Protein AF-A0A7R8XG34-F1 (afdb_monomer)

pLDDT: mean 75.45, std 19.53, range [24.7, 98.06]

Organism: NCBI:txid69355

Secondary structure (DSSP, 8-state):
-HHHHHHHHHHHHHTTTS---------TTTSS-GGGTTTTHHHHHHHHHHHHHTTGGGG--EEEEESSS------------------S------------SHHHHHSHHHHHHTT--EEEEE--HHHHHH-HHHHHHHHHGGGS---HHHHHHHHHHHHT---TT----TTSSS--TTSPPPTT--TTTTT--TTT-----EEE-TTTTT-HHHHHHHHHHHHHHHHHHIIIIITTTBPPPEEEEEEEEEEE---HHHHTEEEE-SSSS--EEE-SSS----SEEEEEEEEEEETTTEEEEEEEEEETTTTEEE--TTSEEE-S--GGGGGGGTTT-GGGTTT--BS--

Mean predicted aligned error: 16.46 Å

Structure (mmCIF, N/CA/C/O backbone):
data_AF-A0A7R8XG34-F1
#
_entry.id   AF-A0A7R8XG34-F1
#
loop_
_atom_site.group_PDB
_atom_site.id
_atom_site.type_symbol
_atom_site.label_atom_id
_atom_site.label_alt_id
_atom_site.label_comp_id
_atom_site.label_asym_id
_atom_site.label_entity_id
_atom_site.label_seq_id
_atom_site.pdbx_PDB_ins_code
_atom_site.Cartn_x
_atom_site.Cartn_y
_atom_site.Cartn_z
_atom_site.occupancy
_atom_site.B_iso_or_equiv
_atom_site.auth_seq_id
_atom_site.auth_comp_id
_atom_site.auth_asym_id
_atom_site.auth_atom_id
_atom_site.pdbx_PDB_model_num
ATOM 1 N N . MET A 1 1 ? -3.910 -22.404 15.873 1.00 69.25 1 MET A N 1
ATOM 2 C CA . MET A 1 1 ? -5.081 -21.548 16.145 1.00 69.25 1 MET A CA 1
ATOM 3 C C . MET A 1 1 ? -5.984 -22.096 17.253 1.00 69.25 1 MET A C 1
ATOM 5 O O . MET A 1 1 ? -6.130 -21.416 18.260 1.00 69.25 1 MET A O 1
ATOM 9 N N . LYS A 1 2 ? -6.482 -23.338 17.149 1.00 81.12 2 LYS A N 1
ATOM 10 C CA . LYS A 1 2 ? -7.468 -23.938 18.080 1.00 81.12 2 LYS A CA 1
ATOM 11 C C . LYS A 1 2 ? -7.189 -23.798 19.583 1.00 81.12 2 LYS A C 1
ATOM 13 O O . LYS A 1 2 ? -8.115 -23.577 20.351 1.00 81.12 2 LYS A O 1
ATOM 18 N N . VAL A 1 3 ? -5.931 -23.899 20.022 1.00 85.50 3 VAL A N 1
ATOM 19 C CA . VAL A 1 3 ? -5.577 -23.753 21.452 1.00 85.50 3 VAL A CA 1
ATOM 20 C C . VAL A 1 3 ? -5.843 -22.334 21.959 1.00 85.50 3 VAL A C 1
ATOM 22 O O . VAL A 1 3 ? -6.418 -22.164 23.030 1.00 85.50 3 VAL A O 1
ATOM 25 N N . VAL A 1 4 ? -5.459 -21.315 21.184 1.00 84.56 4 VAL A N 1
ATOM 26 C CA . VAL A 1 4 ? -5.685 -19.918 21.574 1.00 84.56 4 VAL A CA 1
ATOM 27 C C . VAL A 1 4 ? -7.173 -19.602 21.537 1.00 84.56 4 VAL A C 1
ATOM 29 O O . VAL A 1 4 ? -7.683 -19.017 22.483 1.00 84.56 4 VAL A O 1
ATOM 32 N N . GLU A 1 5 ? -7.889 -20.057 20.508 1.00 86.75 5 GLU A N 1
ATOM 33 C CA . GLU A 1 5 ? -9.348 -19.912 20.452 1.00 86.75 5 GLU A CA 1
ATOM 34 C C . GLU A 1 5 ? -10.021 -20.563 21.656 1.00 86.75 5 GLU A C 1
ATOM 36 O O . GLU A 1 5 ? -10.894 -19.954 22.262 1.00 86.75 5 GLU A O 1
ATOM 41 N N . GLN A 1 6 ? -9.591 -21.761 22.060 1.00 90.94 6 GLN A N 1
ATOM 42 C CA . GLN A 1 6 ? -10.143 -22.421 23.239 1.00 90.94 6 GLN A CA 1
ATOM 43 C C . GLN A 1 6 ? -9.872 -21.630 24.524 1.00 90.94 6 GLN A C 1
ATOM 45 O O . GLN A 1 6 ? -10.746 -21.546 25.384 1.00 90.94 6 GLN A O 1
ATOM 50 N N . TYR A 1 7 ? -8.692 -21.018 24.651 1.00 91.12 7 TYR A N 1
ATOM 51 C CA . TYR A 1 7 ? -8.389 -20.143 25.781 1.00 91.12 7 TYR A CA 1
ATOM 52 C C . TYR A 1 7 ? -9.310 -18.918 25.805 1.00 91.12 7 TYR A C 1
ATOM 54 O O . TYR A 1 7 ? -9.864 -18.585 26.851 1.00 91.12 7 TYR A O 1
ATOM 62 N N . VAL A 1 8 ? -9.537 -18.292 24.645 1.00 90.94 8 VAL A N 1
ATOM 63 C CA . VAL A 1 8 ? -10.476 -17.169 24.512 1.00 90.94 8 VAL A CA 1
ATOM 64 C C . VAL A 1 8 ? -11.897 -17.593 24.868 1.00 90.94 8 VAL A C 1
ATOM 66 O O . VAL A 1 8 ? -12.553 -16.897 25.639 1.00 90.94 8 VAL A O 1
ATOM 69 N N . LYS A 1 9 ? -12.356 -18.746 24.366 1.00 93.38 9 LYS A N 1
ATOM 70 C CA . LYS A 1 9 ? -13.678 -19.301 24.689 1.00 93.38 9 LYS A CA 1
ATOM 71 C C . LYS A 1 9 ? -13.851 -19.458 26.197 1.00 93.38 9 LYS A C 1
ATOM 73 O O . LYS A 1 9 ? -14.762 -18.875 26.774 1.00 93.38 9 LYS A O 1
ATOM 78 N N . ASN A 1 10 ? -12.907 -20.146 26.841 1.00 94.00 10 ASN A N 1
ATOM 79 C CA . ASN A 1 10 ? -12.930 -20.367 28.284 1.00 94.00 10 ASN A CA 1
ATOM 80 C C . ASN A 1 10 ? -12.913 -19.043 29.065 1.00 94.00 10 ASN A C 1
ATOM 82 O O . ASN A 1 10 ? -13.670 -18.883 30.017 1.00 94.00 10 ASN A O 1
ATOM 86 N N . PHE A 1 11 ? -12.079 -18.080 28.662 1.00 92.81 11 PHE A N 1
ATOM 87 C CA . PHE A 1 11 ? -12.008 -16.772 29.313 1.00 92.81 11 PHE A CA 1
ATOM 88 C C . PHE A 1 11 ? -13.342 -16.014 29.224 1.00 92.81 11 PHE A C 1
ATOM 90 O O . PHE A 1 11 ? -13.831 -15.495 30.228 1.00 92.81 11 PHE A O 1
ATOM 97 N N . LEU A 1 12 ? -13.963 -15.976 28.043 1.00 91.31 12 LEU A N 1
ATOM 98 C CA . LEU A 1 12 ? -15.246 -15.299 27.844 1.00 91.31 12 LEU A CA 1
ATOM 99 C C . LEU A 1 12 ? -16.391 -15.985 28.602 1.00 91.31 12 LEU A C 1
ATOM 101 O O . LEU A 1 12 ? -17.234 -15.293 29.177 1.00 91.31 12 LEU A O 1
ATOM 105 N N . ASP A 1 13 ? -16.391 -17.318 28.655 1.00 92.75 13 ASP A N 1
ATOM 106 C CA . ASP A 1 13 ? -17.410 -18.107 29.352 1.00 92.75 13 ASP A CA 1
ATOM 107 C C . ASP A 1 13 ? -17.296 -18.018 30.881 1.00 92.75 13 ASP A C 1
ATOM 109 O O . ASP A 1 13 ? -18.316 -17.994 31.568 1.00 92.75 13 ASP A O 1
ATOM 113 N N . VAL A 1 14 ? -16.080 -17.930 31.430 1.00 93.88 14 VAL A N 1
ATOM 114 C CA . VAL A 1 14 ? -15.864 -17.796 32.881 1.00 93.88 14 VAL A CA 1
ATOM 115 C C . VAL A 1 14 ? -16.223 -16.392 33.366 1.00 93.88 14 VAL A C 1
ATOM 117 O O . VAL A 1 14 ? -16.893 -16.236 34.385 1.00 93.88 14 VAL A O 1
ATOM 120 N N . TYR A 1 15 ? -15.814 -15.356 32.633 1.00 89.88 15 TYR A N 1
ATOM 121 C CA . TYR A 1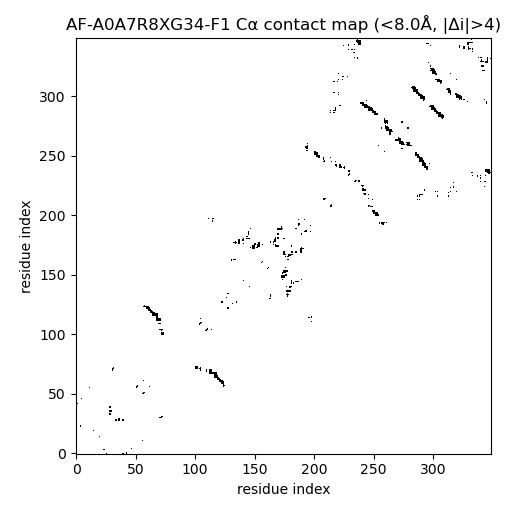 15 ? -15.930 -13.968 33.087 1.00 89.88 15 TYR A CA 1
ATOM 122 C C . TYR A 1 15 ? -17.128 -13.227 32.490 1.00 89.88 15 TYR A C 1
ATOM 124 O O . TYR A 1 15 ? -17.026 -12.032 32.240 1.00 89.88 15 TYR A O 1
ATOM 132 N N . GLN A 1 16 ? -18.273 -13.870 32.246 1.00 85.94 16 GLN A N 1
ATOM 133 C CA . GLN A 1 16 ? -19.389 -13.274 31.484 1.00 85.94 16 GLN A CA 1
ATOM 134 C C . GLN A 1 16 ? -19.837 -11.883 31.964 1.00 85.94 16 GLN A C 1
ATOM 136 O O . GLN A 1 16 ? -20.125 -11.017 31.138 1.00 85.94 16 GLN A O 1
ATOM 141 N N . ARG A 1 17 ? -19.867 -11.651 33.282 1.00 86.62 17 ARG A N 1
ATOM 142 C CA . ARG A 1 17 ? -20.436 -10.437 33.896 1.00 86.62 17 ARG A CA 1
ATOM 143 C C . ARG A 1 17 ? -19.417 -9.354 34.241 1.00 86.62 17 ARG A C 1
ATOM 145 O O . ARG A 1 17 ? -19.821 -8.254 34.597 1.00 86.62 17 ARG A O 1
ATOM 152 N N . GLU A 1 18 ? -18.131 -9.648 34.098 1.00 88.25 18 GLU A N 1
ATOM 153 C CA . GLU A 1 18 ? -17.071 -8.696 34.419 1.00 88.25 18 GLU A CA 1
ATOM 154 C C . GLU A 1 18 ? -16.654 -7.890 33.178 1.00 88.25 18 GLU A C 1
ATOM 156 O O . GLU A 1 18 ? -16.558 -8.459 32.073 1.00 88.25 18 GLU A O 1
ATOM 161 N N . PRO A 1 19 ? -16.374 -6.579 33.326 1.00 86.25 19 PRO A N 1
ATOM 162 C CA . PRO A 1 19 ? -15.659 -5.812 32.317 1.00 86.25 19 PRO A CA 1
ATOM 163 C C . PRO A 1 19 ? -14.298 -6.453 32.055 1.00 86.25 19 PRO A C 1
ATOM 165 O O . PRO A 1 19 ? -13.554 -6.775 32.980 1.00 86.25 19 PRO A O 1
ATOM 168 N N . LYS A 1 20 ? -13.971 -6.656 30.782 1.00 87.06 20 LYS A N 1
ATOM 169 C CA . LYS A 1 20 ? -12.766 -7.379 30.381 1.00 87.06 20 LYS A CA 1
ATOM 170 C C . LYS A 1 20 ? -12.182 -6.788 29.113 1.00 87.06 20 LYS A C 1
ATOM 172 O O . LYS A 1 20 ? -12.911 -6.386 28.211 1.00 87.06 20 LYS A O 1
ATOM 177 N N . PHE A 1 21 ? -10.857 -6.774 29.065 1.00 87.25 21 PHE A N 1
ATOM 178 C CA . PHE A 1 21 ? -10.076 -6.459 27.882 1.00 87.25 21 PHE A CA 1
ATOM 179 C C . PHE A 1 21 ? -9.294 -7.711 27.496 1.00 87.25 21 PHE A C 1
ATOM 181 O O . PHE A 1 21 ? -8.618 -8.305 28.335 1.00 87.25 21 PHE A O 1
ATOM 188 N N . LEU A 1 22 ? -9.415 -8.122 26.238 1.00 87.75 22 LEU A N 1
ATOM 189 C CA . LEU A 1 22 ? -8.729 -9.285 25.699 1.00 87.75 22 LEU A CA 1
ATOM 190 C C . LEU A 1 22 ? -7.969 -8.862 24.445 1.00 87.75 22 LEU A C 1
ATOM 192 O O . LEU A 1 22 ? -8.550 -8.297 23.523 1.00 87.75 22 LEU A O 1
ATOM 196 N N . PHE A 1 23 ? -6.684 -9.194 24.411 1.00 87.00 23 PHE A N 1
ATOM 197 C CA . PHE A 1 23 ? -5.820 -9.002 23.258 1.00 87.00 23 PHE A CA 1
ATOM 198 C C . PHE A 1 23 ? -5.155 -10.333 22.918 1.00 87.00 23 PHE A C 1
ATOM 200 O O . PHE A 1 23 ? -4.488 -10.932 23.762 1.00 87.00 23 PHE A O 1
ATOM 207 N N . THR A 1 24 ? -5.339 -10.804 21.687 1.00 83.56 24 THR A N 1
ATOM 208 C CA . THR A 1 24 ? -4.700 -12.025 21.186 1.00 83.56 24 THR A CA 1
ATOM 209 C C . THR A 1 24 ? -4.002 -11.741 19.872 1.00 83.56 24 THR A C 1
ATOM 211 O O . THR A 1 24 ? -4.610 -11.172 18.969 1.00 83.56 24 THR A O 1
ATOM 214 N N . PHE A 1 25 ? -2.757 -12.189 19.749 1.00 80.00 25 PHE A N 1
ATOM 215 C CA . PHE A 1 25 ? -1.941 -12.003 18.555 1.00 80.00 25 PHE A CA 1
ATOM 216 C C . PHE A 1 25 ? -1.601 -13.361 17.931 1.00 80.00 25 PHE A C 1
ATOM 218 O O . PHE A 1 25 ? -1.156 -14.273 18.631 1.00 80.00 25 PHE A O 1
ATOM 225 N N . GLN A 1 26 ? -1.832 -13.515 16.625 1.00 73.44 26 GLN A N 1
ATOM 226 C CA . GLN A 1 26 ? -1.605 -14.760 15.880 1.00 73.44 26 GLN A CA 1
ATOM 227 C C . GLN A 1 26 ? -0.571 -14.537 14.773 1.00 73.44 26 GLN A C 1
ATOM 229 O O . GLN A 1 26 ? -0.930 -14.214 13.648 1.00 73.44 26 GLN A O 1
ATOM 234 N N . GLY A 1 27 ? 0.714 -14.740 15.077 1.00 65.56 27 GLY A N 1
ATOM 235 C CA . GLY A 1 27 ? 1.786 -14.614 14.077 1.00 65.56 27 GLY A CA 1
ATOM 236 C C . GLY A 1 27 ? 2.108 -15.913 13.325 1.00 65.56 27 GLY A C 1
ATOM 237 O O . GLY A 1 27 ? 2.445 -15.889 12.150 1.00 65.56 27 GLY A O 1
ATOM 238 N N . MET A 1 28 ? 1.962 -17.080 13.962 1.00 65.19 28 MET A N 1
ATOM 239 C CA . MET A 1 28 ? 2.561 -18.341 13.471 1.00 65.19 28 MET A CA 1
ATOM 240 C C . MET A 1 28 ? 2.053 -18.849 12.109 1.00 65.19 28 MET A C 1
ATOM 242 O O . MET A 1 28 ? 2.677 -19.723 11.512 1.00 65.19 28 MET A O 1
ATOM 246 N N . LEU A 1 29 ? 0.894 -18.381 11.646 1.00 64.31 29 LEU A N 1
ATOM 247 C CA . LEU A 1 29 ? 0.231 -18.903 10.445 1.00 64.31 29 LEU A CA 1
ATOM 248 C C . LEU A 1 29 ? 0.401 -18.001 9.220 1.00 64.31 29 LEU A C 1
ATOM 250 O O . LEU A 1 29 ? 0.225 -18.475 8.106 1.00 64.31 29 LEU A O 1
ATOM 254 N N . SER A 1 30 ? 0.744 -16.730 9.421 1.00 60.59 30 SER A N 1
ATOM 255 C CA . SER A 1 30 ? 0.877 -15.727 8.360 1.00 60.59 30 SER A CA 1
ATOM 256 C C . SER A 1 30 ? 2.284 -15.133 8.263 1.00 60.59 30 SER A C 1
ATOM 258 O O . SER A 1 30 ? 2.622 -14.589 7.215 1.00 60.59 30 SER A O 1
ATOM 260 N N . HIS A 1 31 ? 3.103 -15.248 9.316 1.00 59.78 31 HIS A N 1
ATOM 261 C CA . HIS A 1 31 ? 4.411 -14.593 9.398 1.00 59.78 31 HIS A CA 1
ATOM 262 C C . HIS A 1 31 ? 5.463 -15.219 8.462 1.00 59.78 31 HIS A C 1
ATOM 264 O O . HIS A 1 31 ? 6.232 -14.489 7.843 1.00 59.78 31 HIS A O 1
ATOM 270 N N . ASP A 1 32 ? 5.446 -16.549 8.282 1.00 53.44 32 ASP A N 1
ATOM 271 C CA . ASP A 1 32 ? 6.512 -17.268 7.555 1.00 53.44 32 ASP A CA 1
ATOM 272 C C . ASP A 1 32 ? 6.038 -18.005 6.286 1.00 53.44 32 ASP A C 1
ATOM 274 O O . ASP A 1 32 ? 6.856 -18.373 5.446 1.00 53.44 32 ASP A O 1
ATOM 278 N N . ASP A 1 33 ? 4.728 -18.223 6.101 1.00 52.19 33 ASP A N 1
ATOM 279 C CA . ASP A 1 33 ? 4.179 -18.987 4.965 1.00 52.19 33 ASP A CA 1
ATOM 280 C C . ASP A 1 33 ? 2.718 -18.610 4.668 1.00 52.19 33 ASP A C 1
ATOM 282 O O . ASP A 1 33 ? 1.794 -19.045 5.358 1.00 52.19 33 ASP A O 1
ATOM 286 N N . TYR A 1 34 ? 2.496 -17.834 3.602 1.00 58.25 34 TYR A N 1
ATOM 287 C CA . TYR A 1 34 ? 1.158 -17.399 3.179 1.00 58.25 34 TYR A CA 1
ATOM 288 C C . TYR A 1 34 ? 0.211 -18.569 2.855 1.00 58.25 34 TYR A C 1
ATOM 290 O O . TYR A 1 34 ? -0.999 -18.463 3.057 1.00 58.25 34 TYR A O 1
ATOM 298 N N . ASN A 1 35 ? 0.734 -19.720 2.414 1.00 55.88 35 ASN A N 1
ATOM 299 C CA . ASN A 1 35 ? -0.100 -20.866 2.032 1.00 55.88 35 ASN A CA 1
ATOM 300 C C . ASN A 1 35 ? -0.864 -21.464 3.222 1.00 55.88 35 ASN A C 1
ATOM 302 O O . ASN A 1 35 ? -1.826 -22.209 3.034 1.00 55.88 35 ASN A O 1
ATOM 306 N N . ARG A 1 36 ? -0.455 -21.136 4.454 1.00 59.94 36 ARG A N 1
ATOM 307 C CA . ARG A 1 36 ? -1.100 -21.614 5.680 1.00 59.94 36 ARG A CA 1
ATOM 308 C C . ARG A 1 36 ? -2.298 -20.770 6.093 1.00 59.94 36 ARG A C 1
ATOM 310 O O . ARG A 1 36 ? -3.097 -21.253 6.888 1.00 59.94 36 ARG A O 1
ATOM 317 N N . ILE A 1 37 ? -2.476 -19.572 5.533 1.00 65.56 37 ILE A N 1
ATOM 318 C CA . ILE A 1 37 ? -3.617 -18.700 5.852 1.00 65.56 37 ILE A CA 1
ATOM 319 C C . ILE A 1 37 ? -4.934 -19.362 5.421 1.00 65.56 37 ILE A C 1
ATOM 321 O O . ILE A 1 37 ? -5.886 -19.407 6.196 1.00 65.56 37 ILE A O 1
ATOM 325 N N . GLY A 1 38 ? -4.971 -19.982 4.236 1.00 64.88 38 GLY A N 1
ATOM 326 C CA . GLY A 1 38 ? -6.165 -20.687 3.751 1.00 64.88 38 GLY A CA 1
ATOM 327 C C . GLY A 1 38 ? -6.580 -21.887 4.614 1.00 64.88 38 GLY A C 1
ATOM 328 O O . GLY A 1 38 ? -7.758 -22.220 4.678 1.00 64.88 38 GLY A O 1
ATOM 329 N N . ALA A 1 39 ? -5.643 -22.512 5.337 1.00 72.81 39 ALA A N 1
ATOM 330 C CA . ALA A 1 39 ? -5.946 -23.631 6.237 1.00 72.81 39 ALA A CA 1
ATOM 331 C C . ALA A 1 39 ? -6.694 -23.199 7.513 1.00 72.81 39 ALA A C 1
ATOM 333 O O . ALA A 1 39 ? -7.198 -24.038 8.256 1.00 72.81 39 ALA A O 1
ATOM 334 N N . VAL A 1 40 ? -6.727 -21.896 7.780 1.00 74.50 40 VAL A N 1
ATOM 335 C CA . VAL A 1 40 ? -7.160 -21.291 9.042 1.00 74.50 40 VAL A CA 1
ATOM 336 C C . VAL A 1 40 ? -8.507 -20.590 8.872 1.00 74.50 40 VAL A C 1
ATOM 338 O O . VAL A 1 40 ? -9.251 -20.447 9.836 1.00 74.50 40 VAL A O 1
ATOM 341 N N . ASP A 1 41 ? -8.857 -20.228 7.640 1.00 77.06 41 ASP A N 1
ATOM 342 C CA . ASP A 1 41 ? -10.056 -19.463 7.298 1.00 77.06 41 ASP A CA 1
ATOM 343 C C . ASP A 1 41 ? -11.343 -20.084 7.871 1.00 77.06 41 ASP A C 1
ATOM 345 O O . ASP A 1 41 ? -12.106 -19.425 8.577 1.00 77.06 41 ASP A O 1
ATOM 349 N N . ASN A 1 42 ? -11.531 -21.395 7.682 1.00 80.44 42 ASN A N 1
ATOM 350 C CA . ASN A 1 42 ? -12.709 -22.096 8.197 1.00 80.44 42 ASN A CA 1
ATOM 351 C C . ASN A 1 42 ? -12.740 -22.172 9.733 1.00 80.44 42 ASN A C 1
ATOM 353 O O . ASN A 1 42 ? -13.801 -22.026 10.334 1.00 80.44 42 ASN A O 1
ATOM 357 N N . ASP A 1 43 ? -11.594 -22.400 10.380 1.00 82.75 43 ASP A N 1
ATOM 358 C CA . ASP A 1 43 ? -11.524 -22.436 11.845 1.00 82.75 43 ASP A CA 1
ATOM 359 C C . ASP A 1 43 ? -11.863 -21.044 12.429 1.00 82.75 43 ASP A C 1
ATOM 361 O O . ASP A 1 43 ? -12.643 -20.946 13.379 1.00 82.75 43 ASP A O 1
ATOM 365 N N . PHE A 1 44 ? -11.370 -19.965 11.805 1.00 83.25 44 PHE A N 1
ATOM 366 C CA . PHE A 1 44 ? -11.636 -18.591 12.239 1.00 83.25 44 PHE A CA 1
ATOM 367 C C . PHE A 1 44 ? -13.103 -18.203 12.017 1.00 83.25 44 PHE A C 1
ATOM 369 O O . PHE A 1 44 ? -13.729 -17.612 12.898 1.00 83.25 44 PHE A O 1
ATOM 376 N N . LEU A 1 45 ? -13.690 -18.602 10.883 1.00 84.50 45 LEU A N 1
ATOM 377 C CA . LEU A 1 45 ? -15.119 -18.443 10.615 1.00 84.50 45 LEU A CA 1
ATOM 378 C C . LEU A 1 45 ? -15.970 -19.110 11.704 1.00 84.50 45 LEU A C 1
ATOM 380 O O . LEU A 1 45 ? -16.872 -18.477 12.255 1.00 84.50 45 LEU A O 1
ATOM 384 N N . VAL A 1 46 ? -15.662 -20.363 12.049 1.00 88.62 46 VAL A N 1
ATOM 385 C CA . VAL A 1 46 ? -16.370 -21.106 13.103 1.00 88.62 46 VAL A CA 1
ATOM 386 C C . VAL A 1 46 ? -16.214 -20.424 14.466 1.00 88.62 46 VAL A C 1
ATOM 388 O O . VAL A 1 46 ? -17.158 -20.385 15.257 1.00 88.62 46 VAL A O 1
ATOM 391 N N . PHE A 1 47 ? -15.046 -19.853 14.762 1.00 87.12 47 PHE A N 1
ATOM 392 C CA . PHE A 1 47 ? -14.835 -19.080 15.984 1.00 87.12 47 PHE A CA 1
ATOM 393 C C . PHE A 1 47 ? -15.697 -17.806 16.033 1.00 87.12 47 PHE A C 1
ATOM 395 O O . PHE A 1 47 ? -16.335 -17.541 17.056 1.00 87.12 47 PHE A O 1
ATOM 402 N N . LEU A 1 48 ? -15.779 -17.052 14.931 1.00 88.50 48 LEU A N 1
ATOM 403 C CA . LEU A 1 48 ? -16.630 -15.861 14.829 1.00 88.50 48 LEU A CA 1
ATOM 404 C C . LEU A 1 48 ? -18.125 -16.199 14.937 1.00 88.50 48 LEU A C 1
ATOM 406 O O . LEU A 1 48 ? -18.866 -15.475 15.604 1.00 88.50 48 LEU A O 1
ATOM 410 N N . GLN A 1 49 ? -18.559 -17.307 14.330 1.00 91.19 49 GLN A N 1
ATOM 411 C CA . GLN A 1 49 ? -19.924 -17.825 14.473 1.00 91.19 49 GLN A CA 1
ATOM 412 C C . GLN A 1 49 ? -20.231 -18.166 15.931 1.00 91.19 49 GLN A C 1
ATOM 414 O O . GLN A 1 49 ? -21.230 -17.703 16.470 1.00 91.19 49 GLN A O 1
ATOM 419 N N . TRP A 1 50 ? -19.330 -18.881 16.610 1.00 94.56 50 TRP A N 1
ATOM 420 C CA . TRP A 1 50 ? -19.502 -19.202 18.026 1.00 94.56 50 TRP A CA 1
ATOM 421 C C . TRP A 1 50 ? -19.638 -17.946 18.898 1.00 94.56 50 TRP A C 1
ATOM 423 O O . TRP A 1 50 ? -20.541 -17.893 19.726 1.00 94.56 50 TRP A O 1
ATOM 433 N N . LEU A 1 51 ? -18.794 -16.924 18.690 1.00 91.19 51 LEU A N 1
ATOM 434 C CA . LEU A 1 51 ? -18.879 -15.650 19.419 1.00 91.19 51 LEU A CA 1
ATOM 435 C C . LEU A 1 51 ? -20.250 -14.972 19.250 1.00 91.19 51 LEU A C 1
ATOM 437 O O . LEU A 1 51 ? -20.756 -14.336 20.180 1.00 91.19 51 LEU A O 1
ATOM 441 N N . ASN A 1 52 ? -20.823 -15.065 18.049 1.00 90.94 52 ASN A N 1
ATOM 442 C CA . ASN A 1 52 ? -22.139 -14.522 17.741 1.00 90.94 52 ASN A CA 1
ATOM 443 C C . ASN A 1 52 ? -23.255 -15.337 18.407 1.00 90.94 52 ASN A C 1
ATOM 445 O O . ASN A 1 52 ? -24.078 -14.774 19.128 1.00 90.94 52 ASN A O 1
ATOM 449 N N . ASP A 1 53 ? -23.255 -16.651 18.198 1.00 94.88 53 ASP A N 1
ATOM 450 C CA . ASP A 1 53 ? -24.341 -17.548 18.596 1.00 94.88 53 ASP A CA 1
ATOM 451 C C . ASP A 1 53 ? -24.416 -17.733 20.116 1.00 94.88 53 ASP A C 1
ATOM 453 O O . ASP A 1 53 ? -25.503 -17.876 20.674 1.00 94.88 53 ASP A O 1
ATOM 457 N N . SER A 1 54 ? -23.278 -17.657 20.813 1.00 93.38 54 SER A N 1
ATOM 458 C CA . SER A 1 54 ? -23.233 -17.659 22.279 1.00 93.38 54 SER A CA 1
ATOM 459 C C . SER A 1 54 ? -23.647 -16.320 22.905 1.00 93.38 54 SER A C 1
ATOM 461 O O . SER A 1 54 ? -23.764 -16.214 24.126 1.00 93.38 54 SER A O 1
ATOM 463 N N . GLY A 1 55 ? -23.849 -15.279 22.092 1.00 92.06 55 GLY A N 1
ATOM 464 C CA . GLY A 1 55 ? -24.220 -13.944 22.547 1.00 92.06 55 GLY A CA 1
ATOM 465 C C . GLY A 1 55 ? -23.064 -13.112 23.107 1.00 92.06 55 GLY A C 1
ATOM 466 O O . GLY A 1 55 ? -23.305 -11.983 23.541 1.00 92.06 55 GLY A O 1
ATOM 467 N N . HIS A 1 56 ? -21.813 -13.592 23.056 1.00 90.62 56 HIS A N 1
ATOM 468 C CA . HIS A 1 56 ? -20.639 -12.832 23.525 1.00 90.62 56 HIS A CA 1
ATOM 469 C C . HIS A 1 56 ? -20.473 -11.508 22.785 1.00 90.62 56 HIS A C 1
ATOM 471 O O . HIS A 1 56 ? -20.056 -10.506 23.368 1.00 90.62 56 HIS A O 1
ATOM 477 N N . LEU A 1 57 ? -20.857 -11.460 21.509 1.00 90.44 57 LEU A N 1
ATOM 478 C CA . LEU A 1 57 ? -20.816 -10.224 20.740 1.00 90.44 57 LEU A CA 1
ATOM 479 C C . LEU A 1 57 ? -21.899 -9.206 21.144 1.00 90.44 57 LEU A C 1
ATOM 481 O O . LEU A 1 57 ? -21.778 -8.033 20.799 1.00 90.44 57 LEU A O 1
ATOM 485 N N . ASN A 1 58 ? -22.940 -9.570 21.896 1.00 91.12 58 ASN A N 1
ATOM 486 C CA . ASN A 1 58 ? -24.033 -8.637 22.215 1.00 91.12 58 ASN A CA 1
ATOM 487 C C . ASN A 1 58 ? -23.579 -7.406 23.009 1.00 91.12 58 ASN A C 1
ATOM 489 O O . ASN A 1 58 ? -24.185 -6.349 22.865 1.00 91.12 58 ASN A O 1
ATOM 493 N N . ASN A 1 59 ? -22.492 -7.527 23.778 1.00 88.44 59 ASN A N 1
ATOM 494 C CA . ASN A 1 59 ? -21.906 -6.448 24.577 1.00 88.44 59 ASN A CA 1
ATOM 495 C C . A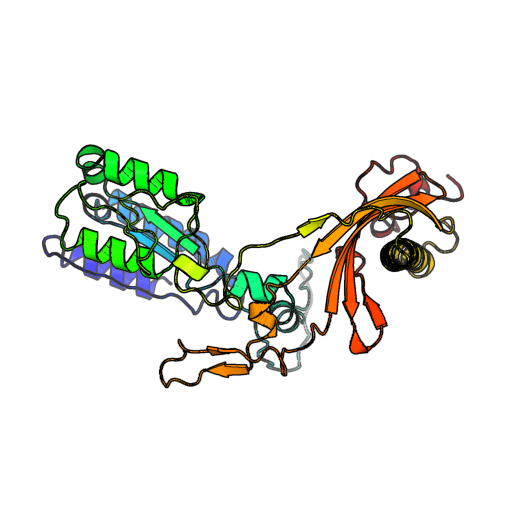SN A 1 59 ? -20.401 -6.256 24.328 1.00 88.44 59 ASN A C 1
ATOM 497 O O . ASN A 1 59 ? -19.713 -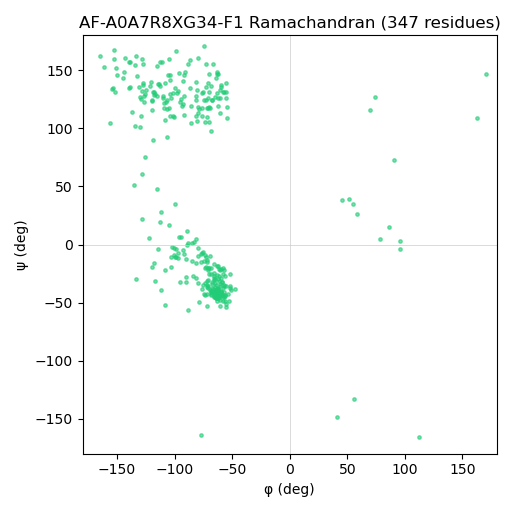5.681 25.166 1.00 88.44 59 ASN A O 1
ATOM 501 N N . THR A 1 60 ? -19.890 -6.714 23.183 1.00 89.81 60 THR A N 1
ATOM 502 C CA . THR A 1 60 ? -18.453 -6.668 22.878 1.00 89.81 60 THR A CA 1
ATOM 503 C C . THR A 1 60 ? -18.183 -5.819 21.641 1.00 89.81 60 THR A C 1
ATOM 505 O O . THR A 1 60 ? -18.811 -6.013 20.597 1.00 89.81 60 THR A O 1
ATOM 508 N N . LEU A 1 61 ? -17.219 -4.901 21.759 1.00 91.38 61 LEU A N 1
ATOM 509 C CA . LEU A 1 61 ? -16.512 -4.323 20.618 1.00 91.38 61 LEU A CA 1
ATOM 510 C C . LEU A 1 61 ? -15.421 -5.307 20.193 1.00 91.38 61 LEU A C 1
ATOM 512 O O . LEU A 1 61 ? -14.452 -5.509 20.923 1.00 91.38 61 LEU A O 1
ATOM 516 N N .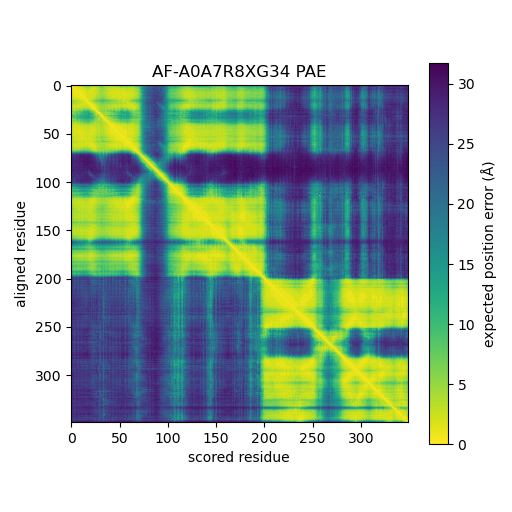 LEU A 1 62 ? -15.593 -5.928 19.030 1.00 92.06 62 LEU A N 1
ATOM 517 C CA . LEU A 1 62 ? -14.597 -6.817 18.441 1.00 92.06 62 LEU A CA 1
ATOM 518 C C . LEU A 1 62 ? -13.766 -6.046 17.413 1.00 92.06 62 LEU A C 1
ATOM 520 O O . LEU A 1 62 ? -14.327 -5.378 16.544 1.00 92.06 62 LEU A O 1
ATOM 524 N N . ILE A 1 63 ? -12.444 -6.186 17.499 1.00 89.94 63 ILE A N 1
ATOM 525 C CA . ILE A 1 63 ? -11.490 -5.660 16.523 1.00 89.94 63 ILE A CA 1
ATOM 526 C C . ILE A 1 63 ? -10.711 -6.840 15.950 1.00 89.94 63 ILE A C 1
ATOM 528 O O . ILE A 1 63 ? -10.103 -7.604 16.699 1.00 89.94 63 ILE A O 1
ATOM 532 N N . VAL A 1 64 ? -10.733 -6.982 14.628 1.00 89.00 64 VAL A N 1
ATOM 533 C CA . VAL A 1 64 ? -9.865 -7.903 13.887 1.00 89.00 64 VAL A CA 1
ATOM 534 C C . VAL A 1 64 ? -8.860 -7.049 13.138 1.00 89.00 64 VAL A C 1
ATOM 536 O O . VAL A 1 64 ? -9.257 -6.175 12.371 1.00 89.00 64 VAL A O 1
ATOM 539 N N . MET A 1 65 ? -7.571 -7.263 13.378 1.00 84.81 65 MET A N 1
ATOM 540 C CA . MET A 1 65 ? -6.536 -6.393 12.832 1.00 84.81 65 MET A CA 1
ATOM 541 C C . MET A 1 65 ? -5.273 -7.144 12.423 1.00 84.81 65 MET A C 1
ATOM 543 O O . MET A 1 65 ? -5.018 -8.250 12.898 1.00 84.81 65 MET A O 1
ATOM 547 N N . SER A 1 66 ? -4.492 -6.494 11.565 1.00 78.00 66 SER A N 1
ATOM 548 C CA . SER A 1 66 ? -3.125 -6.849 11.194 1.00 78.00 66 SER A CA 1
ATOM 549 C C . SER A 1 66 ? -2.237 -5.640 11.461 1.00 78.00 66 SER A C 1
ATOM 551 O O . SER A 1 66 ? -2.597 -4.523 11.090 1.00 78.00 66 SER A O 1
ATOM 553 N N . ASP A 1 67 ? -1.095 -5.847 12.106 1.00 68.50 67 ASP A N 1
ATOM 554 C CA . ASP A 1 67 ? -0.133 -4.798 12.469 1.00 68.50 67 ASP A CA 1
ATOM 555 C C . ASP A 1 67 ? 0.611 -4.221 11.256 1.00 68.50 67 ASP A C 1
ATOM 557 O O . ASP A 1 67 ? 1.080 -3.086 11.290 1.00 68.50 67 ASP A O 1
ATOM 561 N N . HIS A 1 68 ? 0.665 -4.984 10.170 1.00 70.12 68 HIS A N 1
ATOM 562 C CA . HIS A 1 68 ? 1.146 -4.577 8.857 1.00 70.12 68 HIS A CA 1
ATOM 563 C C . HIS A 1 68 ? 0.463 -5.414 7.763 1.00 70.12 68 HIS A C 1
ATOM 565 O O . HIS A 1 68 ? -0.164 -6.439 8.051 1.00 70.12 68 HIS A O 1
ATOM 571 N N . GLY A 1 69 ? 0.591 -5.018 6.498 1.00 63.28 69 GLY A N 1
ATOM 572 C CA . GLY A 1 69 ? 0.267 -5.869 5.351 1.00 63.28 69 GLY A CA 1
ATOM 573 C C . GLY A 1 69 ? 1.375 -6.897 5.112 1.00 63.28 69 GLY A C 1
ATOM 574 O O . GLY A 1 69 ? 2.175 -7.190 5.994 1.00 63.28 69 GLY A O 1
ATOM 575 N N . HIS A 1 70 ? 1.434 -7.537 3.951 1.00 59.59 70 HIS A N 1
ATOM 576 C CA . HIS A 1 70 ? 2.292 -8.716 3.802 1.00 59.59 70 HIS A CA 1
ATOM 577 C C . HIS A 1 70 ? 3.802 -8.418 3.950 1.00 59.59 70 HIS A C 1
ATOM 579 O O . HIS A 1 70 ? 4.367 -7.594 3.235 1.00 59.59 70 HIS A O 1
ATOM 585 N N . ARG A 1 71 ? 4.468 -9.169 4.837 1.00 50.06 71 ARG A N 1
ATOM 586 C CA . ARG A 1 71 ? 5.918 -9.175 5.065 1.00 50.06 71 ARG A CA 1
ATOM 587 C C . ARG A 1 71 ? 6.455 -10.584 4.785 1.00 50.06 71 ARG A C 1
ATOM 589 O O . ARG A 1 71 ? 6.186 -11.472 5.578 1.00 50.06 71 ARG A O 1
ATOM 596 N N . GLN A 1 72 ? 7.311 -10.814 3.782 1.00 48.53 72 GLN A N 1
ATOM 597 C CA . GLN A 1 72 ? 8.185 -12.010 3.801 1.00 48.53 72 GLN A CA 1
ATOM 598 C C . GLN A 1 72 ? 9.673 -11.729 3.547 1.00 48.53 72 GLN A C 1
ATOM 600 O O . GLN A 1 72 ? 10.032 -11.125 2.544 1.00 48.53 72 GLN A O 1
ATOM 605 N N . ASP A 1 73 ? 10.497 -12.194 4.491 1.00 32.25 73 ASP A N 1
ATOM 606 C CA . ASP A 1 73 ? 11.951 -12.359 4.421 1.00 32.25 73 ASP A CA 1
ATOM 607 C C . ASP A 1 73 ? 12.231 -13.864 4.286 1.00 32.25 73 ASP A C 1
ATOM 609 O O . ASP A 1 73 ? 11.505 -14.697 4.827 1.00 32.25 73 ASP A O 1
ATOM 613 N N . LEU A 1 74 ? 13.279 -14.221 3.546 1.00 28.02 74 LEU A N 1
ATOM 614 C CA . LEU A 1 74 ? 13.745 -15.595 3.352 1.00 28.02 74 LEU A CA 1
ATOM 615 C C . LEU A 1 74 ? 14.307 -16.173 4.667 1.00 28.02 74 LEU A C 1
ATOM 617 O O . LEU A 1 74 ? 15.288 -15.647 5.180 1.00 28.02 74 LEU A O 1
ATOM 621 N N . PHE A 1 75 ? 13.792 -17.314 5.137 1.00 28.05 75 PHE A N 1
ATOM 622 C CA . PHE A 1 75 ? 14.602 -18.259 5.915 1.00 28.05 75 PHE A CA 1
ATOM 623 C C . PHE A 1 75 ? 15.018 -19.417 5.002 1.00 28.05 75 PHE A C 1
ATOM 625 O O . PHE A 1 75 ? 14.198 -20.222 4.560 1.00 28.05 75 PHE A O 1
ATOM 632 N N . GLU A 1 76 ? 16.312 -19.480 4.686 1.00 32.41 76 GLU A N 1
ATOM 633 C CA . GLU A 1 76 ? 16.940 -20.666 4.109 1.00 32.41 76 GLU A CA 1
ATOM 634 C C . GLU A 1 76 ? 16.843 -21.836 5.097 1.00 32.41 76 GLU A C 1
ATOM 636 O O . GLU A 1 76 ? 17.344 -21.755 6.216 1.00 32.41 76 GLU A O 1
ATOM 641 N N . TYR A 1 77 ? 16.293 -22.967 4.653 1.00 26.52 77 TYR A N 1
ATOM 642 C CA . TYR A 1 77 ? 16.753 -24.264 5.140 1.00 26.52 77 TYR A CA 1
ATOM 643 C C . TYR A 1 77 ? 16.880 -25.239 3.971 1.00 26.52 77 TYR A C 1
ATOM 645 O O . TYR A 1 77 ? 15.909 -25.609 3.309 1.00 26.52 77 TYR A O 1
ATOM 653 N N . ILE A 1 78 ? 18.121 -25.628 3.695 1.00 30.08 78 ILE A N 1
ATOM 654 C CA . ILE A 1 78 ? 18.467 -26.739 2.815 1.00 30.08 78 ILE A CA 1
ATOM 655 C C . ILE A 1 78 ? 18.316 -28.034 3.620 1.00 30.08 78 ILE A C 1
ATOM 657 O O . ILE A 1 78 ? 18.893 -28.162 4.695 1.00 30.08 78 ILE A O 1
ATOM 661 N N . THR A 1 79 ? 17.650 -29.046 3.063 1.00 26.55 79 THR A N 1
ATOM 662 C CA . THR A 1 79 ? 18.205 -30.412 3.043 1.00 26.55 79 THR A CA 1
ATOM 663 C C . THR A 1 79 ? 17.653 -31.216 1.866 1.00 26.55 79 THR A C 1
ATOM 665 O O . THR A 1 79 ? 16.478 -31.138 1.514 1.00 26.55 79 THR A O 1
ATOM 668 N N . ARG A 1 80 ? 18.588 -31.903 1.204 1.00 29.36 80 ARG A N 1
ATOM 669 C CA . ARG A 1 80 ? 18.450 -32.781 0.039 1.00 29.36 80 ARG A CA 1
ATOM 670 C C . ARG A 1 80 ? 17.941 -34.171 0.444 1.00 29.36 80 ARG A C 1
ATOM 672 O O . ARG A 1 80 ? 18.178 -34.597 1.567 1.00 29.36 80 ARG A O 1
ATOM 679 N N . ASP A 1 81 ? 17.403 -34.860 -0.568 1.00 29.08 81 ASP A N 1
ATOM 680 C CA . ASP A 1 81 ? 17.087 -36.296 -0.673 1.00 29.08 81 ASP A CA 1
ATOM 681 C C . ASP A 1 81 ? 15.855 -36.760 0.133 1.00 29.08 81 ASP A C 1
ATOM 683 O O . ASP A 1 81 ? 15.728 -36.491 1.314 1.00 29.08 81 ASP A O 1
ATOM 687 N N . ALA A 1 82 ? 14.852 -37.444 -0.429 1.00 24.70 82 ALA A N 1
ATOM 688 C CA . ALA A 1 82 ? 14.904 -38.457 -1.480 1.00 24.70 82 ALA A CA 1
ATOM 689 C C . ALA A 1 82 ? 13.593 -38.566 -2.299 1.00 24.70 82 ALA A C 1
ATOM 691 O O . ALA A 1 82 ? 12.497 -38.694 -1.756 1.00 24.70 82 ALA A O 1
ATOM 692 N N . LEU A 1 83 ? 13.731 -38.626 -3.629 1.00 36.09 83 LEU A N 1
ATOM 693 C CA . LEU A 1 83 ? 12.810 -39.353 -4.510 1.00 36.09 83 LEU A CA 1
ATOM 694 C C . LEU A 1 83 ? 12.794 -40.835 -4.107 1.00 36.09 83 LEU A C 1
ATOM 696 O O . LEU A 1 83 ? 13.874 -41.406 -3.953 1.00 36.09 83 LEU A O 1
ATOM 700 N N . LYS A 1 84 ? 11.602 -41.450 -4.037 1.00 27.72 84 LYS A N 1
ATOM 701 C CA . LYS A 1 84 ? 11.250 -42.779 -4.603 1.00 27.72 84 LYS A CA 1
ATOM 702 C C . LYS A 1 84 ? 9.963 -43.330 -3.961 1.00 27.72 84 LYS A C 1
ATOM 704 O O . LYS A 1 84 ? 9.983 -43.746 -2.813 1.00 27.72 84 LYS A O 1
ATOM 709 N N . TYR A 1 85 ? 8.858 -43.366 -4.705 1.00 27.59 85 TYR A N 1
ATOM 710 C CA . TYR A 1 85 ? 8.288 -44.588 -5.300 1.00 27.59 85 TYR A CA 1
ATOM 711 C C . TYR A 1 85 ? 6.896 -44.325 -5.899 1.00 27.59 85 TYR A C 1
ATOM 713 O O . TYR A 1 85 ? 6.134 -43.465 -5.473 1.00 27.59 85 TYR A O 1
ATOM 721 N N . THR A 1 86 ? 6.657 -45.062 -6.974 1.00 29.94 86 THR A N 1
ATOM 722 C CA . THR A 1 86 ? 5.616 -44.990 -7.998 1.00 29.94 86 THR A CA 1
ATOM 723 C C . THR A 1 86 ? 4.328 -45.744 -7.660 1.00 29.94 86 THR A C 1
ATOM 725 O O . THR A 1 86 ? 4.379 -46.749 -6.962 1.00 29.94 86 THR A O 1
ATOM 728 N N . ALA A 1 87 ? 3.255 -45.325 -8.354 1.00 33.28 87 ALA A N 1
ATOM 729 C CA . ALA A 1 87 ? 1.986 -46.018 -8.641 1.00 33.28 87 ALA A CA 1
ATOM 730 C C . ALA A 1 87 ? 1.066 -46.222 -7.421 1.00 33.28 87 ALA A C 1
ATOM 732 O O . ALA A 1 87 ? 1.412 -46.909 -6.477 1.00 33.28 87 ALA A O 1
ATOM 733 N N . VAL A 1 88 ? -0.131 -45.632 -7.355 1.00 32.59 88 VAL A N 1
ATOM 734 C CA . VAL A 1 88 ? -1.254 -45.793 -8.291 1.00 32.59 88 VAL A CA 1
ATOM 735 C C . VAL A 1 88 ? -2.109 -44.511 -8.298 1.00 32.59 88 VAL A C 1
ATOM 737 O O . VAL A 1 88 ? -2.500 -44.026 -7.243 1.00 32.59 88 VAL A O 1
ATOM 740 N N . GLY A 1 89 ? -2.425 -43.987 -9.491 1.00 35.12 89 GLY A N 1
ATOM 741 C CA . GLY A 1 89 ? -3.462 -42.960 -9.699 1.00 35.12 89 GLY A CA 1
ATOM 742 C C . GLY A 1 89 ? -2.988 -41.501 -9.625 1.00 35.12 89 GLY A C 1
ATOM 743 O O . GLY A 1 89 ? -3.292 -40.789 -8.674 1.00 35.12 89 GLY A O 1
ATOM 744 N N . GLN A 1 90 ? -2.256 -41.018 -10.635 1.00 30.23 90 GLN A N 1
ATOM 745 C CA . GLN A 1 90 ? -1.756 -39.637 -10.655 1.00 30.23 90 GLN A CA 1
ATOM 746 C C . GLN A 1 90 ? -2.824 -38.622 -11.100 1.00 30.23 90 GLN A C 1
ATOM 748 O O . GLN A 1 90 ? -3.096 -38.461 -12.286 1.00 30.23 90 GLN A O 1
ATOM 753 N N . LYS A 1 91 ? -3.339 -37.853 -10.132 1.00 29.92 91 LYS A N 1
ATOM 754 C CA . LYS A 1 91 ? -3.527 -36.405 -10.296 1.00 29.92 91 LYS A CA 1
ATOM 755 C C . LYS A 1 91 ? -2.145 -35.764 -10.146 1.00 29.92 91 LYS A C 1
ATOM 757 O O . LYS A 1 91 ? -1.533 -35.890 -9.089 1.00 29.92 91 LYS A O 1
ATOM 762 N N . ALA A 1 92 ? -1.634 -35.112 -11.184 1.00 25.59 92 ALA A N 1
ATOM 763 C CA . ALA A 1 92 ? -0.428 -34.300 -11.068 1.00 25.59 92 ALA A CA 1
ATOM 764 C C . ALA A 1 92 ? -0.797 -32.948 -10.435 1.00 25.59 92 ALA A C 1
ATOM 766 O O . ALA A 1 92 ? -1.571 -32.189 -11.012 1.00 25.59 92 ALA A O 1
ATOM 767 N N . ILE A 1 93 ? -0.256 -32.650 -9.253 1.00 28.72 93 ILE A N 1
ATOM 768 C CA . ILE A 1 93 ? -0.213 -31.292 -8.696 1.00 28.72 93 ILE A CA 1
ATOM 769 C C . ILE A 1 93 ? 1.229 -30.814 -8.856 1.00 28.72 93 ILE A C 1
ATOM 771 O O . ILE A 1 93 ? 2.153 -31.419 -8.312 1.00 28.72 93 ILE A O 1
ATOM 775 N N . PHE A 1 94 ? 1.423 -29.752 -9.635 1.00 26.03 94 PHE A N 1
ATOM 776 C CA . PHE A 1 94 ? 2.700 -29.050 -9.730 1.00 26.03 94 PHE A CA 1
ATOM 777 C C . PHE A 1 94 ? 2.951 -28.292 -8.420 1.00 26.03 94 PHE A C 1
ATOM 779 O O . PHE A 1 94 ? 2.208 -27.376 -8.082 1.00 26.03 94 PHE A O 1
ATOM 786 N N . LEU A 1 95 ? 4.016 -28.642 -7.697 1.00 27.92 95 LEU A N 1
ATOM 787 C CA . LEU A 1 95 ? 4.580 -27.778 -6.660 1.00 27.92 95 LEU A CA 1
ATOM 788 C C . LEU A 1 95 ? 5.556 -26.806 -7.328 1.00 27.92 95 LEU A C 1
ATOM 790 O O . LEU A 1 95 ? 6.665 -27.184 -7.713 1.00 27.92 95 LEU A O 1
ATOM 794 N N . ALA A 1 96 ? 5.131 -25.553 -7.486 1.00 28.56 96 ALA A N 1
ATOM 795 C CA . ALA A 1 96 ? 6.018 -24.469 -7.879 1.00 28.56 96 ALA A CA 1
ATOM 796 C C . ALA A 1 96 ? 6.952 -24.127 -6.710 1.00 28.56 96 ALA A C 1
ATOM 798 O O . ALA A 1 96 ? 6.531 -23.868 -5.584 1.00 28.56 96 ALA A O 1
ATOM 799 N N . LYS A 1 97 ? 8.252 -24.150 -6.995 1.00 26.23 97 LYS A N 1
ATOM 800 C CA . LYS A 1 97 ? 9.333 -23.833 -6.065 1.00 26.23 97 LYS A CA 1
ATOM 801 C C . LYS A 1 97 ? 9.306 -22.328 -5.769 1.00 26.23 97 LYS A C 1
ATOM 803 O O . LYS A 1 97 ? 9.702 -21.525 -6.610 1.00 26.23 97 LYS A O 1
ATOM 808 N N . ILE A 1 98 ? 8.841 -21.940 -4.586 1.00 39.47 98 ILE A N 1
ATOM 809 C CA . ILE A 1 98 ? 8.864 -20.550 -4.128 1.00 39.47 98 ILE A CA 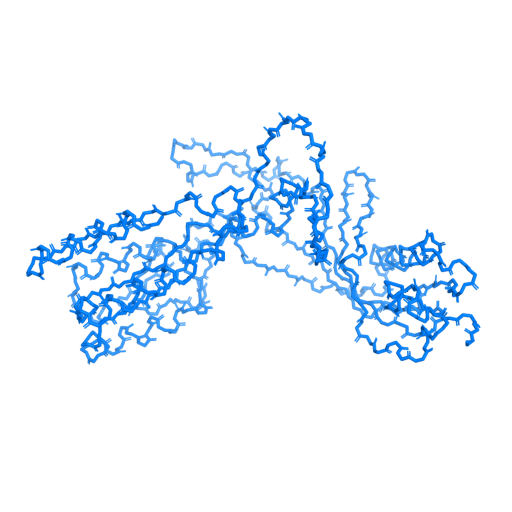1
ATOM 810 C C . ILE A 1 98 ? 10.298 -20.192 -3.711 1.00 39.47 98 ILE A C 1
ATOM 812 O O . ILE A 1 98 ? 10.817 -20.702 -2.723 1.00 39.47 98 ILE A O 1
ATOM 816 N N . LYS A 1 99 ? 10.952 -19.326 -4.491 1.00 30.39 99 LYS A N 1
ATOM 817 C CA . LYS A 1 99 ? 12.262 -18.726 -4.170 1.00 30.39 99 LYS A CA 1
ATOM 818 C C . LYS A 1 99 ? 12.246 -17.184 -4.144 1.00 30.39 99 LYS A C 1
ATOM 820 O O . LYS A 1 99 ? 13.303 -16.589 -3.994 1.00 30.39 99 LYS A O 1
ATOM 825 N N . LYS A 1 100 ? 11.087 -16.528 -4.293 1.00 36.41 100 LYS A N 1
ATOM 826 C CA . LYS A 1 100 ? 10.967 -15.076 -4.549 1.00 36.41 100 LYS A CA 1
ATOM 827 C C . LYS A 1 100 ? 10.061 -14.357 -3.539 1.00 36.41 100 LYS A C 1
ATOM 829 O O . LYS A 1 100 ? 8.943 -14.006 -3.892 1.00 36.41 100 LYS A O 1
ATOM 834 N N . PHE A 1 101 ? 10.512 -14.114 -2.308 1.00 42.53 101 PHE A N 1
ATOM 835 C CA . PHE A 1 101 ? 9.737 -13.251 -1.395 1.00 42.53 101 PHE A CA 1
ATOM 836 C C . PHE A 1 101 ? 10.550 -12.176 -0.649 1.00 42.53 101 PHE A C 1
ATOM 838 O O . PHE A 1 101 ? 10.033 -11.073 -0.509 1.00 42.53 101 PHE A O 1
ATOM 845 N N . ALA A 1 102 ? 11.842 -12.366 -0.333 1.00 35.09 102 ALA A N 1
ATOM 846 C CA . ALA A 1 102 ? 12.665 -11.256 0.198 1.00 35.09 102 ALA A CA 1
ATOM 847 C C . ALA A 1 102 ? 12.887 -10.116 -0.822 1.00 35.09 102 ALA A C 1
ATOM 849 O O . ALA A 1 102 ? 13.018 -8.953 -0.451 1.00 35.09 102 ALA A O 1
ATOM 850 N N . GLU A 1 103 ? 12.859 -10.422 -2.125 1.00 38.97 103 GLU A N 1
ATOM 851 C CA . GLU A 1 103 ? 12.886 -9.403 -3.184 1.00 38.97 103 GLU A CA 1
ATOM 852 C C . GLU A 1 103 ? 11.616 -8.534 -3.180 1.00 38.97 103 GLU A C 1
ATOM 854 O O . GLU A 1 103 ? 11.696 -7.362 -3.537 1.00 38.97 103 GLU A O 1
ATOM 859 N N . PHE A 1 104 ? 10.465 -9.061 -2.727 1.00 42.56 104 PHE A N 1
ATOM 860 C CA . PHE A 1 104 ? 9.193 -8.331 -2.685 1.00 42.56 104 PHE A CA 1
ATOM 861 C C . PHE A 1 104 ? 9.220 -7.200 -1.650 1.00 42.56 104 PHE A C 1
ATOM 863 O O . PHE A 1 104 ? 8.834 -6.087 -1.993 1.00 42.56 104 PHE A O 1
ATOM 870 N N . ARG A 1 105 ? 9.756 -7.411 -0.436 1.00 38.69 105 ARG A N 1
ATOM 871 C CA . ARG A 1 105 ? 9.915 -6.331 0.569 1.00 38.69 105 ARG A CA 1
ATOM 872 C C . ARG A 1 105 ? 10.842 -5.205 0.109 1.00 38.69 105 ARG A C 1
ATOM 874 O O . ARG A 1 105 ? 10.661 -4.058 0.501 1.00 38.69 105 ARG A O 1
ATOM 881 N N . ALA A 1 106 ? 11.825 -5.503 -0.741 1.00 41.84 106 ALA A N 1
ATOM 882 C CA . ALA A 1 106 ? 12.679 -4.474 -1.332 1.00 41.84 106 ALA A CA 1
ATOM 883 C C . ALA A 1 106 ? 11.952 -3.652 -2.417 1.00 41.84 106 ALA A C 1
ATOM 885 O O . ALA A 1 106 ? 12.370 -2.524 -2.703 1.00 41.84 106 ALA A O 1
ATOM 886 N N . THR A 1 107 ? 10.860 -4.179 -2.990 1.00 42.88 107 THR A N 1
ATOM 887 C CA . THR A 1 107 ? 10.026 -3.452 -3.955 1.00 42.88 107 THR A CA 1
ATOM 888 C C . THR A 1 107 ? 9.200 -2.362 -3.287 1.00 42.88 107 THR A C 1
ATOM 890 O O . THR A 1 107 ? 8.853 -2.431 -2.111 1.00 42.88 107 THR A O 1
ATOM 893 N N . HIS A 1 108 ? 8.834 -1.354 -4.071 1.00 48.31 108 HIS A N 1
ATOM 894 C CA . HIS A 1 108 ? 7.909 -0.311 -3.651 1.00 48.31 108 HIS A CA 1
ATOM 895 C C . HIS A 1 108 ? 6.575 -0.879 -3.125 1.00 48.31 108 HIS A C 1
ATOM 897 O O . HIS A 1 108 ? 6.115 -0.432 -2.079 1.00 48.31 108 HIS A O 1
ATOM 903 N N . GLN A 1 109 ? 6.000 -1.897 -3.786 1.00 52.22 109 GLN A N 1
ATOM 904 C CA . GLN A 1 109 ? 4.762 -2.545 -3.333 1.00 52.22 109 GLN A CA 1
ATOM 905 C C . GLN A 1 109 ? 4.946 -3.233 -1.978 1.00 52.22 109 GLN A C 1
ATOM 907 O O . GLN A 1 109 ? 4.129 -3.039 -1.092 1.00 52.22 109 GLN A O 1
ATOM 912 N N . GLY A 1 110 ? 6.036 -3.978 -1.770 1.00 53.53 110 GLY A N 1
ATOM 913 C CA . GLY A 1 110 ? 6.307 -4.602 -0.471 1.00 53.53 110 GLY A CA 1
ATOM 914 C C . GLY A 1 110 ? 6.557 -3.586 0.644 1.00 53.53 110 GLY A C 1
ATOM 915 O O . GLY A 1 110 ? 6.077 -3.785 1.752 1.00 53.53 110 GLY A O 1
ATOM 916 N N . LYS A 1 111 ? 7.220 -2.460 0.344 1.00 52.66 111 LYS A N 1
ATOM 917 C CA . LYS A 1 111 ? 7.383 -1.334 1.282 1.00 52.66 111 LYS A CA 1
ATOM 918 C C . LYS A 1 111 ? 6.075 -0.591 1.572 1.00 52.66 111 LYS A C 1
ATOM 920 O O . LYS A 1 111 ? 5.990 0.074 2.602 1.00 52.66 111 LYS A O 1
ATOM 925 N N . MET A 1 112 ? 5.097 -0.626 0.666 1.00 57.03 112 MET A N 1
ATOM 926 C CA . MET A 1 112 ? 3.754 -0.087 0.905 1.00 57.03 112 MET A CA 1
ATOM 927 C C . MET A 1 112 ? 2.927 -1.054 1.742 1.00 57.03 112 MET A C 1
ATOM 929 O O . MET A 1 112 ? 2.411 -0.661 2.783 1.00 57.03 112 MET A O 1
ATOM 933 N N . GLU A 1 113 ? 2.886 -2.327 1.362 1.00 60.88 113 GLU A N 1
ATOM 934 C CA . GLU A 1 113 ? 2.112 -3.341 2.075 1.00 60.88 113 GLU A CA 1
ATOM 935 C C . GLU A 1 113 ? 2.637 -3.530 3.495 1.00 60.88 113 GLU A C 1
ATOM 937 O O . GLU A 1 113 ? 1.853 -3.589 4.433 1.00 60.88 113 GLU A O 1
ATOM 942 N N . GLU A 1 114 ? 3.951 -3.487 3.704 1.00 56.44 114 GLU A N 1
ATOM 943 C CA . GLU A 1 114 ? 4.555 -3.478 5.038 1.00 56.44 114 GLU A CA 1
ATOM 944 C C . GLU A 1 114 ? 4.097 -2.297 5.920 1.00 56.44 114 GLU A C 1
ATOM 946 O O . GLU A 1 114 ? 4.114 -2.399 7.146 1.00 56.44 114 GLU A O 1
ATOM 951 N N . ARG A 1 115 ? 3.678 -1.179 5.321 1.00 63.56 115 ARG A N 1
ATOM 952 C CA . ARG A 1 115 ? 3.250 0.034 6.035 1.00 63.56 115 ARG A CA 1
ATOM 953 C C . ARG A 1 115 ? 1.736 0.162 6.177 1.00 63.56 115 ARG A C 1
ATOM 955 O O . ARG A 1 115 ? 1.284 1.101 6.828 1.00 63.56 115 ARG A O 1
ATOM 962 N N . MET A 1 116 ? 0.956 -0.747 5.592 1.00 72.31 116 MET A N 1
ATOM 963 C CA . MET A 1 116 ? -0.507 -0.684 5.600 1.00 72.31 116 MET A CA 1
ATOM 964 C C . MET A 1 116 ? -1.106 -1.733 6.543 1.00 72.31 116 MET A C 1
ATOM 966 O O . MET A 1 116 ? -1.341 -2.869 6.128 1.00 72.31 116 MET A O 1
ATOM 970 N N . PRO A 1 117 ? -1.362 -1.388 7.816 1.00 77.00 117 PRO A N 1
ATOM 971 C CA . PRO A 1 117 ? -2.099 -2.262 8.717 1.00 77.00 117 PRO A CA 1
ATOM 972 C C . PRO A 1 117 ? -3.558 -2.417 8.270 1.00 77.00 117 PRO A C 1
ATOM 974 O O . PRO A 1 117 ? -4.136 -1.541 7.626 1.00 77.00 117 PRO A O 1
ATOM 977 N N . PHE A 1 118 ? -4.176 -3.525 8.670 1.00 82.31 118 PHE A N 1
ATOM 978 C CA . PHE A 1 118 ? -5.595 -3.792 8.430 1.00 82.31 118 PHE A CA 1
ATOM 979 C C . PHE A 1 118 ? -6.374 -3.682 9.737 1.00 82.31 118 PHE A C 1
ATOM 981 O O . PHE A 1 118 ? -5.922 -4.195 10.757 1.00 82.31 118 PHE A O 1
ATOM 988 N N . PHE A 1 119 ? -7.565 -3.085 9.705 1.00 84.25 119 PHE A N 1
ATOM 989 C CA . PHE A 1 119 ? -8.479 -3.052 10.844 1.00 84.25 119 PHE A CA 1
ATOM 990 C C . PHE A 1 119 ? -9.927 -3.261 10.397 1.00 84.25 119 PHE A C 1
ATOM 992 O O . PHE A 1 119 ? -10.410 -2.623 9.466 1.00 84.25 119 PHE A O 1
ATOM 999 N N . SER A 1 120 ? -10.642 -4.111 11.127 1.00 88.31 120 SER A N 1
ATOM 1000 C CA . SER A 1 120 ? -12.080 -4.325 11.018 1.00 88.31 120 SER A CA 1
ATOM 1001 C C . SER A 1 120 ? -12.711 -4.257 12.403 1.00 88.31 120 SER A C 1
ATOM 1003 O O . SER A 1 120 ? -12.189 -4.828 13.362 1.00 88.31 120 SER A O 1
ATOM 1005 N N . PHE A 1 121 ? -13.839 -3.557 12.508 1.00 89.62 121 PHE A N 1
ATOM 1006 C CA . PHE A 1 121 ? -14.533 -3.297 13.766 1.00 89.62 121 PHE A CA 1
ATOM 1007 C C . PHE A 1 121 ? -15.957 -3.834 13.714 1.00 89.62 121 PHE A C 1
ATOM 1009 O O . PHE A 1 121 ? -16.694 -3.593 12.757 1.00 89.62 121 PHE A O 1
ATOM 1016 N N . ARG A 1 122 ? -16.385 -4.485 14.796 1.00 91.88 122 ARG A N 1
ATOM 1017 C CA . ARG A 1 122 ? -17.770 -4.906 15.000 1.00 91.88 122 ARG A CA 1
ATOM 1018 C C . ARG A 1 122 ? -18.247 -4.434 16.368 1.00 91.88 122 ARG A C 1
ATOM 1020 O O . ARG A 1 122 ? -17.818 -4.940 17.403 1.00 91.88 122 ARG A O 1
ATOM 1027 N N . PHE A 1 123 ? -19.162 -3.470 16.354 1.00 90.56 123 PHE A N 1
ATOM 1028 C CA . PHE A 1 123 ? -19.794 -2.905 17.546 1.00 90.56 123 PHE A CA 1
ATOM 1029 C C . PHE A 1 123 ? -21.050 -3.699 17.936 1.00 90.56 123 PHE A C 1
ATOM 1031 O O . PHE A 1 123 ? -21.666 -4.335 17.076 1.00 90.56 123 PHE A O 1
ATOM 1038 N N . PRO A 1 124 ? -21.463 -3.678 19.215 1.00 92.62 124 PRO A N 1
ATOM 1039 C CA . PRO A 1 124 ? -22.732 -4.263 19.622 1.00 92.62 124 PRO A CA 1
ATOM 1040 C C . PRO A 1 124 ? -23.922 -3.445 19.104 1.00 92.62 124 PRO A C 1
ATOM 1042 O O . PRO A 1 124 ? -23.871 -2.217 19.026 1.00 92.62 124 PRO A O 1
ATOM 1045 N N . SER A 1 125 ? -25.029 -4.120 18.777 1.00 92.00 125 SER A N 1
ATOM 1046 C CA . SER A 1 125 ? -26.202 -3.500 18.140 1.00 92.00 125 SER A CA 1
ATOM 1047 C C . SER A 1 125 ? -26.788 -2.336 18.942 1.00 92.00 125 SER A C 1
ATOM 1049 O O . SER A 1 125 ? -27.211 -1.337 18.362 1.00 92.00 125 SER A O 1
ATOM 1051 N N . TRP A 1 126 ? -26.773 -2.422 20.276 1.00 94.00 126 TRP A N 1
ATOM 1052 C CA . TRP A 1 126 ? -27.255 -1.339 21.135 1.00 94.00 126 TRP A CA 1
ATOM 1053 C C . TRP A 1 126 ? -26.396 -0.074 21.015 1.00 94.00 126 TRP A C 1
ATOM 1055 O O . TRP A 1 126 ? -26.926 1.023 21.160 1.00 94.00 126 TRP A O 1
ATOM 1065 N N . PHE A 1 127 ? -25.097 -0.190 20.718 1.00 91.94 127 PHE A N 1
ATOM 1066 C CA . PHE A 1 127 ? -24.206 0.965 20.580 1.00 91.94 127 PHE A CA 1
ATOM 1067 C C . PHE A 1 127 ? -24.564 1.774 19.333 1.00 91.94 127 PHE A C 1
ATOM 1069 O O . PHE A 1 127 ? -24.629 2.997 19.393 1.00 91.94 127 PHE A O 1
ATOM 1076 N N . HIS A 1 128 ? -24.914 1.095 18.234 1.00 90.88 128 HIS A N 1
ATOM 1077 C CA . HIS A 1 128 ? -25.430 1.750 17.029 1.00 90.88 128 HIS A CA 1
ATOM 1078 C C . HIS A 1 128 ? -26.715 2.538 17.285 1.00 90.88 128 HIS A C 1
ATOM 1080 O O . HIS A 1 128 ? -26.889 3.619 16.729 1.00 90.88 128 HIS A O 1
ATOM 1086 N N . GLN A 1 129 ? -27.614 1.992 18.105 1.00 93.12 129 GLN A N 1
ATOM 1087 C CA . GLN A 1 129 ? -28.895 2.627 18.420 1.00 93.12 129 GLN A CA 1
ATOM 1088 C C . GLN A 1 129 ? -28.727 3.782 19.410 1.00 93.12 129 GLN A C 1
ATOM 1090 O O . GLN A 1 129 ? -29.395 4.803 19.287 1.00 93.12 129 GLN A O 1
ATOM 1095 N N . LYS A 1 130 ? -27.832 3.618 20.388 1.00 92.50 130 LYS A N 1
ATOM 1096 C CA . LYS A 1 130 ? -27.609 4.588 21.461 1.00 92.50 130 LYS A CA 1
ATOM 1097 C C . LYS A 1 130 ? -26.729 5.765 21.032 1.00 92.50 130 LYS A C 1
ATOM 1099 O O . LYS A 1 130 ? -26.957 6.869 21.513 1.00 92.50 130 LYS A O 1
ATOM 1104 N N . TYR A 1 131 ? -25.760 5.536 20.142 1.00 92.31 131 TYR A N 1
ATOM 1105 C CA . TYR A 1 131 ? -24.800 6.544 19.669 1.00 92.31 131 TYR A CA 1
ATOM 1106 C C . TYR A 1 131 ? -24.747 6.611 18.130 1.00 92.31 131 TYR A C 1
ATOM 1108 O O . TYR A 1 131 ? -23.714 6.328 17.507 1.00 92.31 131 TYR A O 1
ATOM 1116 N N . PRO A 1 132 ? -25.874 6.940 17.472 1.00 92.94 132 PRO A N 1
ATOM 1117 C CA . PRO A 1 132 ? -25.983 6.896 16.019 1.00 92.94 132 PRO A CA 1
ATOM 1118 C C . PRO A 1 132 ? -25.067 7.907 15.319 1.00 92.94 132 PRO A C 1
ATOM 1120 O O . PRO A 1 132 ? -24.553 7.606 14.240 1.00 92.94 132 PRO A O 1
ATOM 1123 N N . LYS A 1 133 ? -24.809 9.079 15.919 1.00 92.88 133 LYS A N 1
ATOM 1124 C CA . LYS A 1 133 ? -23.926 10.096 15.326 1.00 92.88 133 LYS A CA 1
ATOM 1125 C C . LYS A 1 133 ? -22.471 9.646 15.381 1.00 92.88 133 LYS A C 1
ATOM 1127 O O . LYS A 1 133 ? -21.765 9.759 14.382 1.00 92.88 133 LYS A O 1
ATOM 1132 N N . ALA A 1 134 ? -22.049 9.073 16.511 1.00 92.56 134 ALA A N 1
ATOM 1133 C CA . ALA A 1 134 ? -20.718 8.486 16.653 1.00 92.56 134 ALA A CA 1
ATOM 1134 C C . ALA A 1 134 ? -20.474 7.407 15.586 1.00 92.56 134 ALA A C 1
ATOM 1136 O O . ALA A 1 134 ? -19.437 7.406 14.925 1.00 92.56 134 ALA A O 1
ATOM 1137 N N . MET A 1 135 ? -21.463 6.539 15.343 1.00 93.12 135 MET A N 1
ATOM 1138 C CA . MET A 1 135 ? -21.350 5.503 14.316 1.00 93.12 135 MET A CA 1
ATOM 1139 C C . MET A 1 135 ? -21.418 6.030 12.880 1.00 93.12 135 MET A C 1
ATOM 1141 O O . MET A 1 135 ? -20.783 5.454 11.994 1.00 93.12 135 MET A O 1
ATOM 1145 N N . ALA A 1 136 ? -22.159 7.110 12.628 1.00 93.31 136 ALA A N 1
ATOM 1146 C CA . ALA A 1 136 ? -22.154 7.781 11.332 1.00 93.31 136 ALA A CA 1
ATOM 1147 C C . ALA A 1 136 ? -20.772 8.380 11.023 1.00 93.31 136 ALA A C 1
ATOM 1149 O O . ALA A 1 136 ? -20.254 8.184 9.923 1.00 93.31 136 ALA A O 1
ATOM 1150 N N . ASN A 1 137 ? -20.143 9.028 12.009 1.00 93.31 137 ASN A N 1
ATOM 1151 C CA . ASN A 1 137 ? -18.778 9.543 11.886 1.00 93.31 137 ASN A CA 1
ATOM 1152 C C . ASN A 1 137 ? -17.771 8.411 11.665 1.00 93.31 137 ASN A C 1
ATOM 1154 O O . ASN A 1 137 ? -16.979 8.479 10.730 1.00 93.31 137 ASN A O 1
ATOM 1158 N N . PHE A 1 138 ? -17.868 7.334 12.450 1.00 92.81 138 PHE A N 1
ATOM 1159 C CA . PHE A 1 138 ? -16.988 6.174 12.320 1.00 92.81 138 PHE A CA 1
ATOM 1160 C C . PHE A 1 138 ? -17.017 5.586 10.903 1.00 92.81 138 PHE A C 1
ATOM 1162 O O . PHE A 1 138 ? -15.972 5.319 10.321 1.00 92.81 138 PHE A O 1
ATOM 1169 N N . ARG A 1 139 ? -18.211 5.435 10.309 1.00 92.19 139 ARG A N 1
ATOM 1170 C CA . ARG A 1 139 ? -18.365 4.943 8.927 1.00 92.19 139 ARG A CA 1
ATOM 1171 C C . ARG A 1 139 ? -17.841 5.927 7.887 1.00 92.19 139 ARG A C 1
ATOM 1173 O O . ARG A 1 139 ? -17.221 5.501 6.923 1.00 92.19 139 ARG A O 1
ATOM 1180 N N . ARG A 1 140 ? -18.070 7.228 8.081 1.00 92.31 140 ARG A N 1
ATOM 1181 C CA . ARG A 1 140 ? -17.543 8.278 7.196 1.00 92.31 140 ARG A CA 1
ATOM 1182 C C . ARG A 1 140 ? -16.011 8.274 7.161 1.00 92.31 140 ARG A C 1
ATOM 1184 O O . ARG A 1 140 ? -15.431 8.537 6.116 1.00 92.31 140 ARG A O 1
ATOM 1191 N N . ASN A 1 141 ? -15.368 7.980 8.288 1.00 92.69 141 ASN A N 1
ATOM 1192 C CA . ASN A 1 141 ? -13.913 8.030 8.423 1.00 92.69 141 ASN A CA 1
ATOM 1193 C C . ASN A 1 141 ? -13.175 6.886 7.701 1.00 92.69 141 ASN A C 1
ATOM 1195 O O . ASN A 1 141 ? -11.959 6.965 7.575 1.00 92.69 141 ASN A O 1
ATOM 1199 N N . VAL A 1 142 ? -13.874 5.851 7.210 1.00 85.56 142 VAL A N 1
ATOM 1200 C CA . VAL A 1 142 ? -13.265 4.682 6.537 1.00 85.56 142 VAL A CA 1
ATOM 1201 C C . VAL A 1 142 ? -12.452 5.069 5.296 1.00 85.56 142 VAL A C 1
ATOM 1203 O O . VAL A 1 142 ? -11.450 4.428 5.001 1.00 85.56 142 VAL A O 1
ATOM 1206 N N . GLU A 1 143 ? -12.859 6.120 4.585 1.00 80.75 143 GLU A N 1
ATOM 1207 C CA . GLU A 1 143 ? -12.189 6.595 3.364 1.00 80.75 143 GLU A CA 1
ATOM 1208 C C . GLU A 1 143 ? -11.168 7.715 3.633 1.00 80.75 143 GLU A C 1
ATOM 1210 O O . GLU A 1 143 ? -10.637 8.315 2.699 1.00 80.75 143 GLU A O 1
ATOM 1215 N N . LEU A 1 144 ? -10.907 8.033 4.905 1.00 85.38 144 LEU A N 1
ATOM 1216 C CA . LEU A 1 144 ? -10.030 9.127 5.316 1.00 85.38 144 LEU A CA 1
ATOM 1217 C C . LEU A 1 144 ? -8.761 8.603 5.989 1.00 85.38 144 LEU A C 1
ATOM 1219 O O . LEU A 1 144 ? -8.723 7.502 6.542 1.00 85.38 144 LEU A O 1
ATOM 1223 N N . LEU A 1 145 ? -7.711 9.428 5.963 1.00 86.00 145 LEU A N 1
ATOM 1224 C CA . LEU A 1 145 ? -6.442 9.113 6.608 1.00 86.00 145 LEU A CA 1
ATOM 1225 C C . LEU A 1 145 ? -6.649 8.917 8.116 1.00 86.00 145 LEU A C 1
ATOM 1227 O O . LEU A 1 145 ? -6.941 9.864 8.851 1.00 86.00 145 LEU A O 1
ATOM 1231 N N . SER A 1 146 ? -6.444 7.681 8.559 1.00 88.44 146 SER A N 1
ATOM 1232 C CA . SER A 1 146 ? -6.460 7.277 9.960 1.00 88.44 146 SER A CA 1
ATOM 1233 C C . SER A 1 146 ? -5.190 6.506 10.308 1.00 88.44 146 SER A C 1
ATOM 1235 O O . SER A 1 146 ? -4.477 5.999 9.441 1.00 88.44 146 SER A O 1
ATOM 1237 N N . THR A 1 147 ? -4.881 6.459 11.596 1.00 87.44 147 THR A N 1
ATOM 1238 C CA . THR A 1 147 ? -3.653 5.895 12.153 1.00 87.44 147 THR A CA 1
ATOM 1239 C C . THR A 1 147 ? -3.961 4.985 13.342 1.00 87.44 147 THR A C 1
ATOM 1241 O O . THR A 1 147 ? -5.012 5.121 13.974 1.00 87.44 147 THR A O 1
ATOM 1244 N N . PRO A 1 148 ? -3.028 4.103 13.746 1.00 88.38 148 PRO A N 1
ATOM 1245 C CA . PRO A 1 148 ? -3.165 3.347 14.992 1.00 88.38 148 PRO A CA 1
ATOM 1246 C C . PRO A 1 148 ? -3.346 4.229 16.241 1.00 88.38 148 PRO A C 1
ATOM 1248 O O . PRO A 1 148 ? -3.986 3.805 17.203 1.00 88.38 148 PRO A O 1
ATOM 1251 N N . PHE A 1 149 ? -2.838 5.467 16.229 1.00 89.94 149 PHE A N 1
ATOM 1252 C CA . PHE A 1 149 ? -3.054 6.424 17.317 1.00 89.94 149 PHE A CA 1
ATOM 1253 C C . PHE A 1 149 ? -4.517 6.859 17.412 1.00 89.94 149 PHE A C 1
ATOM 1255 O O . PHE A 1 149 ? -5.049 6.962 18.515 1.00 89.94 149 PHE A O 1
ATOM 1262 N N . ASP A 1 150 ? -5.190 7.028 16.274 1.00 92.94 150 ASP A N 1
ATOM 1263 C CA . ASP A 1 150 ? -6.626 7.311 16.236 1.00 92.94 150 ASP A CA 1
ATOM 1264 C C . ASP A 1 150 ? -7.435 6.131 16.810 1.00 92.94 150 ASP A C 1
ATOM 1266 O O . ASP A 1 150 ? -8.424 6.327 17.519 1.00 92.94 150 ASP A O 1
ATOM 1270 N N . ILE A 1 151 ? -6.985 4.887 16.588 1.00 90.88 151 ILE A N 1
ATOM 1271 C CA . ILE A 1 151 ? -7.600 3.697 17.202 1.00 90.88 151 ILE A CA 1
ATOM 1272 C C . ILE A 1 151 ? -7.416 3.707 18.720 1.00 90.88 151 ILE A C 1
ATOM 1274 O O . ILE A 1 151 ? -8.374 3.470 19.454 1.00 90.88 151 ILE A O 1
ATOM 1278 N N . HIS A 1 152 ? -6.208 4.010 19.199 1.00 90.56 152 HIS A N 1
ATOM 1279 C CA . HIS A 1 152 ? -5.930 4.137 20.628 1.00 90.56 152 HIS A CA 1
ATOM 1280 C C . HIS A 1 152 ? -6.814 5.207 21.287 1.00 90.56 152 HIS A C 1
ATOM 1282 O O . HIS A 1 152 ? -7.467 4.919 22.290 1.00 90.56 152 HIS A O 1
ATOM 1288 N N . GLU A 1 153 ? -6.908 6.402 20.696 1.00 90.06 153 GLU A N 1
ATOM 1289 C CA . GLU A 1 153 ? -7.780 7.468 21.205 1.00 90.06 153 GLU A CA 1
ATOM 1290 C C . GLU A 1 153 ? -9.255 7.049 21.178 1.00 90.06 153 GLU A C 1
ATOM 1292 O O . GLU A 1 153 ? -10.005 7.289 22.122 1.00 90.06 153 GLU A O 1
ATOM 1297 N N . THR A 1 154 ? -9.677 6.330 20.138 1.00 91.00 154 THR A N 1
ATOM 1298 C CA . THR A 1 154 ? -11.027 5.760 20.065 1.00 91.00 154 THR A CA 1
ATOM 1299 C C . THR A 1 154 ? -11.289 4.769 21.199 1.00 91.00 154 THR A C 1
ATOM 1301 O O . THR A 1 154 ? -12.358 4.814 21.801 1.00 91.00 154 THR A O 1
ATOM 1304 N N . LEU A 1 155 ? -10.331 3.901 21.538 1.00 89.88 155 LEU A N 1
ATOM 1305 C CA . LEU A 1 155 ? -10.459 2.947 22.643 1.00 89.88 155 LEU A CA 1
ATOM 1306 C C . LEU A 1 155 ? -10.495 3.637 24.012 1.00 89.88 155 LEU A C 1
ATOM 1308 O O . LEU A 1 155 ? -11.317 3.267 24.851 1.00 89.88 155 LEU A O 1
ATOM 1312 N N . LEU A 1 156 ? -9.673 4.667 24.231 1.00 87.44 156 LEU A N 1
ATOM 1313 C CA . LEU A 1 156 ? -9.768 5.500 25.434 1.00 87.44 156 LEU A CA 1
ATOM 1314 C C . LEU A 1 156 ? -11.139 6.170 25.532 1.00 87.44 156 LEU A C 1
ATOM 1316 O O . LEU A 1 156 ? -11.751 6.187 26.604 1.00 87.44 156 LEU A O 1
ATOM 1320 N N . ASN A 1 157 ? -11.655 6.648 24.399 1.00 86.75 157 ASN A N 1
ATOM 1321 C CA . ASN A 1 157 ? -12.996 7.197 24.316 1.00 86.75 157 ASN A CA 1
ATOM 1322 C C . ASN A 1 157 ? -14.057 6.139 24.659 1.00 86.75 157 ASN A C 1
ATOM 1324 O O . ASN A 1 157 ? -14.979 6.458 25.392 1.00 86.75 157 ASN A O 1
ATOM 1328 N N . VAL A 1 158 ? -13.915 4.873 24.241 1.00 86.19 158 VAL A N 1
ATOM 1329 C CA . VAL A 1 158 ? -14.824 3.780 24.655 1.00 86.19 158 VAL A CA 1
ATOM 1330 C C . VAL A 1 158 ? -14.806 3.563 26.174 1.00 86.19 158 VAL A C 1
ATOM 1332 O O . VAL A 1 158 ? -15.868 3.398 26.774 1.00 86.19 158 VAL A O 1
ATOM 1335 N N . ILE A 1 159 ? -13.629 3.572 26.808 1.00 83.12 159 ILE A N 1
ATOM 1336 C CA . ILE A 1 159 ? -13.490 3.350 28.261 1.00 83.12 159 ILE A CA 1
ATOM 1337 C C . ILE A 1 159 ? -14.111 4.507 29.057 1.00 83.12 159 ILE A C 1
ATOM 1339 O O . ILE A 1 159 ? -14.782 4.292 30.067 1.00 83.12 159 ILE A O 1
ATOM 1343 N N . HIS A 1 160 ? -13.913 5.739 28.592 1.00 80.38 160 HIS A N 1
ATOM 1344 C CA . HIS A 1 160 ? -14.404 6.956 29.233 1.00 80.38 160 HIS A CA 1
ATOM 1345 C C . HIS A 1 160 ? -15.434 7.671 28.359 1.00 80.38 160 HIS A C 1
ATOM 1347 O O . HIS A 1 160 ? -15.342 8.882 28.150 1.00 80.38 160 HIS A O 1
ATOM 1353 N N . PHE A 1 161 ? -16.415 6.925 27.846 1.00 79.25 161 PHE A N 1
ATOM 1354 C CA . PHE A 1 161 ? -17.339 7.442 26.839 1.00 79.25 161 PHE A CA 1
ATOM 1355 C C . PHE A 1 161 ? -18.262 8.511 27.425 1.00 79.25 161 PHE A C 1
ATOM 1357 O O . PHE A 1 161 ? -19.271 8.215 28.066 1.00 79.25 161 PHE A O 1
ATOM 1364 N N . LYS A 1 162 ? -17.901 9.779 27.207 1.00 64.19 162 LYS A N 1
ATOM 1365 C CA . LYS A 1 162 ? -18.643 10.952 27.696 1.00 64.19 162 LYS A CA 1
ATOM 1366 C C . LYS A 1 162 ? -19.740 11.429 26.735 1.00 64.19 162 LYS A C 1
ATOM 1368 O O . LYS A 1 162 ? -20.428 12.388 27.061 1.00 64.19 162 LYS A O 1
ATOM 1373 N N . GLY A 1 163 ? -19.937 10.759 25.595 1.00 65.94 163 GLY A N 1
ATOM 1374 C CA . GLY A 1 163 ? -20.982 11.083 24.618 1.00 65.94 163 GLY A CA 1
ATOM 1375 C C . GLY A 1 163 ? -20.451 11.620 23.285 1.00 65.94 163 GLY A C 1
ATOM 1376 O O . GLY A 1 163 ? -19.271 11.502 22.971 1.00 65.94 163 GLY A O 1
ATOM 1377 N N . GLU A 1 164 ? -21.346 12.202 22.485 1.00 68.12 164 GLU A N 1
ATOM 1378 C CA . GLU A 1 164 ? -21.110 12.576 21.076 1.00 68.12 164 GLU A CA 1
ATOM 1379 C C . GLU A 1 164 ? -20.536 13.997 20.875 1.00 68.12 164 GLU A C 1
ATOM 1381 O O . GLU A 1 164 ? -20.521 14.513 19.750 1.00 68.12 164 GLU A O 1
ATOM 1386 N N . ASP A 1 165 ? -20.100 14.641 21.961 1.00 68.81 165 ASP A N 1
ATOM 1387 C CA . ASP A 1 165 ? -19.632 16.035 21.974 1.00 68.81 165 ASP A CA 1
ATOM 1388 C C . ASP A 1 165 ? -18.117 16.177 21.786 1.00 68.81 165 ASP A C 1
ATOM 1390 O O . ASP A 1 165 ? -17.609 17.295 21.672 1.00 68.81 165 ASP A O 1
ATOM 1394 N N . HIS A 1 166 ? -17.384 15.061 21.728 1.00 74.69 166 HIS A N 1
ATOM 1395 C CA . HIS A 1 166 ? -15.959 15.084 21.423 1.00 74.69 166 HIS A CA 1
ATOM 1396 C C . HIS A 1 166 ? -15.736 15.622 20.003 1.00 74.69 166 HIS A C 1
ATOM 1398 O O . HIS A 1 166 ? -16.387 15.192 19.048 1.00 74.69 166 HIS A O 1
ATOM 1404 N N . ARG A 1 167 ? -14.824 16.585 19.870 1.00 81.44 167 ARG A N 1
ATOM 1405 C CA . ARG A 1 167 ? -14.459 17.192 18.591 1.00 81.44 167 ARG A CA 1
ATOM 1406 C C . ARG A 1 167 ? -12.994 16.922 18.328 1.00 81.44 167 ARG A C 1
ATOM 1408 O O . ARG A 1 167 ? -12.158 17.214 19.176 1.00 81.44 167 ARG A O 1
ATOM 1415 N N . ASN A 1 168 ? -12.732 16.406 17.139 1.00 85.56 168 ASN A N 1
ATOM 1416 C CA . ASN A 1 168 ? -11.386 16.258 16.630 1.00 85.56 168 ASN A CA 1
ATOM 1417 C C . ASN A 1 168 ? -10.834 17.632 16.246 1.00 85.56 168 ASN A C 1
ATOM 1419 O O . ASN A 1 168 ? -11.524 18.417 15.591 1.00 85.56 168 ASN A O 1
ATOM 1423 N N . ASP A 1 169 ? -9.593 17.885 16.632 1.00 78.50 169 ASP A N 1
ATOM 1424 C CA . ASP A 1 169 ? -8.804 19.027 16.188 1.00 78.50 169 ASP A CA 1
ATOM 1425 C C . ASP A 1 169 ? -7.687 18.504 15.284 1.00 78.50 169 ASP A C 1
ATOM 1427 O O . ASP A 1 169 ? -6.956 17.601 15.676 1.00 78.50 169 ASP A O 1
ATOM 1431 N N . VAL A 1 170 ? -7.559 19.037 14.067 1.00 79.25 170 VAL A N 1
ATOM 1432 C CA . VAL A 1 170 ? -6.582 18.557 13.075 1.00 79.25 170 VAL A CA 1
ATOM 1433 C C . VAL A 1 170 ? -5.134 18.685 13.561 1.00 79.25 170 VAL A C 1
ATOM 1435 O O . VAL A 1 170 ? -4.268 17.956 13.086 1.00 79.25 170 VAL A O 1
ATOM 1438 N N . GLU A 1 171 ? -4.876 19.567 14.528 1.00 71.50 171 GLU A N 1
ATOM 1439 C CA . GLU A 1 171 ? -3.560 19.747 15.148 1.00 71.50 171 GLU A CA 1
ATOM 1440 C C . GLU A 1 171 ? -3.215 18.638 16.161 1.00 71.50 171 GLU A C 1
ATOM 1442 O O . GLU A 1 171 ? -2.084 18.552 16.643 1.00 71.50 171 GLU A O 1
ATOM 1447 N N . GLN A 1 172 ? -4.167 17.761 16.495 1.00 79.75 172 GLN A N 1
ATOM 1448 C CA . GLN A 1 172 ? -3.937 16.620 17.375 1.00 79.75 172 GLN A CA 1
ATOM 1449 C C . GLN A 1 172 ? -3.429 15.403 16.597 1.00 79.75 172 GLN A C 1
ATOM 1451 O O . GLN A 1 172 ? -3.981 14.982 15.577 1.00 79.75 172 GLN A O 1
ATOM 1456 N N . ARG A 1 173 ? -2.402 14.756 17.159 1.00 78.75 173 ARG A N 1
ATOM 1457 C CA . ARG A 1 173 ? -1.842 13.510 16.620 1.00 78.75 173 ARG A CA 1
ATOM 1458 C C . ARG A 1 173 ? -2.862 12.378 16.551 1.00 78.75 173 ARG A C 1
ATOM 1460 O O . ARG A 1 173 ? -2.848 11.615 15.592 1.00 78.75 173 ARG A O 1
ATOM 1467 N N . ALA A 1 174 ? -3.697 12.244 17.574 1.00 88.94 174 ALA A N 1
ATOM 1468 C CA . ALA A 1 174 ? -4.656 11.160 17.710 1.00 88.94 174 ALA A CA 1
ATOM 1469 C C . ALA A 1 174 ? -6.067 11.741 17.768 1.00 88.94 174 ALA A C 1
ATOM 1471 O O . ALA A 1 174 ? -6.351 12.588 18.611 1.00 88.94 174 ALA A O 1
ATOM 1472 N N . LEU A 1 175 ? -6.925 11.289 16.864 1.00 92.12 175 LEU A N 1
ATOM 1473 C CA . LEU A 1 175 ? -8.307 11.715 16.717 1.00 92.12 175 LEU A CA 1
ATOM 1474 C C . LEU A 1 175 ? -9.228 10.544 17.036 1.00 92.12 175 LEU A C 1
ATOM 1476 O O . LEU A 1 175 ? -9.004 9.422 16.584 1.00 92.12 175 LEU A O 1
ATOM 1480 N N . SER A 1 176 ? -10.307 10.795 17.770 1.00 92.50 176 SER A N 1
ATOM 1481 C CA . SER A 1 176 ? -11.312 9.760 17.977 1.00 92.50 176 SER A CA 1
ATOM 1482 C C . SER A 1 176 ? -12.071 9.504 16.676 1.00 92.50 176 SER A C 1
ATOM 1484 O O . SER A 1 176 ? -12.609 10.426 16.057 1.00 92.50 176 SER A O 1
ATOM 1486 N N . LEU A 1 177 ? -12.212 8.235 16.298 1.00 93.62 177 LEU A N 1
ATOM 1487 C CA . LEU A 1 177 ? -13.009 7.827 15.143 1.00 93.62 177 LEU A CA 1
ATOM 1488 C C . LEU A 1 177 ? -14.518 8.030 15.351 1.00 93.62 177 LEU A C 1
ATOM 1490 O O . LEU A 1 177 ? -15.281 7.921 14.395 1.00 93.62 177 LEU A O 1
ATOM 1494 N N . PHE A 1 178 ? -14.970 8.343 16.570 1.00 93.06 178 PHE A N 1
ATOM 1495 C CA . PHE A 1 178 ? -16.365 8.712 16.839 1.00 93.06 178 PHE A CA 1
ATOM 1496 C C . PHE A 1 178 ? -16.694 10.167 16.488 1.00 93.06 178 PHE A C 1
ATOM 1498 O O . PHE A 1 178 ? -17.869 10.544 16.451 1.00 93.06 178 PHE A O 1
ATOM 1505 N N . ALA A 1 179 ? -15.683 10.979 16.183 1.00 92.19 179 ALA A N 1
ATOM 1506 C CA . ALA A 1 179 ? -15.832 12.311 15.619 1.00 92.19 179 ALA A CA 1
ATOM 1507 C C . ALA A 1 179 ? -15.333 12.324 14.160 1.00 92.19 179 ALA A C 1
ATOM 1509 O O . ALA A 1 179 ? -14.557 11.451 13.765 1.00 92.19 179 ALA A O 1
ATOM 1510 N N . PRO A 1 180 ? -15.788 13.265 13.313 1.00 92.00 180 PRO A N 1
ATOM 1511 C CA . PRO A 1 180 ? -15.317 13.341 11.934 1.00 92.00 180 PRO A CA 1
ATOM 1512 C C . PRO A 1 180 ? -13.806 13.582 11.883 1.00 92.00 180 PRO A C 1
ATOM 1514 O O . PRO A 1 180 ? -13.302 14.471 12.571 1.00 92.00 180 PRO A O 1
ATOM 1517 N N . ILE A 1 181 ? -13.088 12.824 11.059 1.00 91.88 181 ILE A N 1
ATOM 1518 C CA . ILE A 1 181 ? -11.725 13.181 10.662 1.00 91.88 181 ILE A CA 1
ATOM 1519 C C . ILE A 1 181 ? -11.821 14.321 9.626 1.00 91.88 181 ILE A C 1
ATOM 1521 O O . ILE A 1 181 ? -12.622 14.217 8.690 1.00 91.88 181 ILE A O 1
ATOM 1525 N N . PRO A 1 182 ? -11.059 15.420 9.779 1.00 85.88 182 PRO A N 1
ATOM 1526 C CA . PRO A 1 182 ? -11.001 16.490 8.781 1.00 85.88 182 PRO A CA 1
ATOM 1527 C C . PRO A 1 182 ? -10.503 15.970 7.426 1.00 85.88 182 PRO A C 1
ATOM 1529 O O . PRO A 1 182 ? -9.549 15.196 7.368 1.00 85.88 182 PRO A O 1
ATOM 1532 N N . VAL A 1 183 ? -11.134 16.393 6.328 1.00 81.75 183 VAL A N 1
ATOM 1533 C CA . VAL A 1 183 ? -10.786 15.919 4.970 1.00 81.75 183 VAL A CA 1
ATOM 1534 C C . VAL A 1 183 ? -9.426 16.444 4.512 1.00 81.75 183 VAL A C 1
ATOM 1536 O O . VAL A 1 183 ? -8.752 15.835 3.691 1.00 81.75 183 VAL A O 1
ATOM 1539 N N . GLU A 1 184 ? -9.020 17.571 5.079 1.00 76.44 184 GLU A N 1
ATOM 1540 C CA . GLU A 1 184 ? -7.742 18.239 4.898 1.00 76.44 184 GLU A CA 1
ATOM 1541 C C . GLU A 1 184 ? -6.608 17.613 5.722 1.00 76.44 184 GLU A C 1
ATOM 1543 O O . GLU A 1 184 ? -5.467 18.062 5.615 1.00 76.44 184 GLU A O 1
ATOM 1548 N N . ARG A 1 185 ? -6.889 16.590 6.547 1.00 79.62 185 ARG A N 1
ATOM 1549 C CA . ARG A 1 185 ? -5.873 15.963 7.394 1.00 79.62 185 ARG A CA 1
ATOM 1550 C C . ARG A 1 185 ? -4.776 15.336 6.537 1.00 79.62 185 ARG A C 1
ATOM 1552 O O . ARG A 1 185 ? -5.005 14.395 5.781 1.00 79.62 185 ARG A O 1
ATOM 1559 N N . THR A 1 186 ? -3.555 15.821 6.718 1.00 72.44 186 THR A N 1
ATOM 1560 C CA . THR A 1 186 ? -2.363 15.297 6.048 1.00 72.44 186 THR A CA 1
ATOM 1561 C C . THR A 1 186 ? -1.580 14.342 6.950 1.00 72.44 186 THR A C 1
ATOM 1563 O O . THR A 1 186 ? -1.749 14.339 8.170 1.00 72.44 186 THR A O 1
ATOM 1566 N N . CYS A 1 187 ? -0.641 13.584 6.374 1.00 72.81 187 CYS A N 1
ATOM 1567 C CA . CYS A 1 187 ? 0.350 12.831 7.152 1.00 72.81 187 CYS A CA 1
ATOM 1568 C C . CYS A 1 187 ? 1.083 13.723 8.170 1.00 72.81 187 CYS A C 1
ATOM 1570 O O . CYS A 1 187 ? 1.302 13.300 9.298 1.00 72.81 187 CYS A O 1
ATOM 1572 N N . GLY A 1 188 ? 1.378 14.981 7.815 1.00 64.00 188 GLY A N 1
ATOM 1573 C CA . GLY A 1 188 ? 1.993 15.938 8.737 1.00 64.00 188 GLY A CA 1
ATOM 1574 C C . GLY A 1 188 ? 1.109 16.256 9.946 1.00 64.00 188 GLY A C 1
ATOM 1575 O O . GLY A 1 188 ? 1.601 16.242 11.067 1.00 64.00 188 GLY A O 1
ATOM 1576 N N . ASN A 1 189 ? -0.197 16.453 9.738 1.00 73.88 189 ASN A N 1
ATOM 1577 C CA . ASN A 1 189 ? -1.162 16.657 10.829 1.00 73.88 189 ASN A CA 1
ATOM 1578 C C . ASN A 1 189 ? -1.326 15.414 11.712 1.00 73.88 189 ASN A C 1
ATOM 1580 O O . ASN A 1 189 ? -1.610 15.517 12.897 1.00 73.88 189 ASN A O 1
ATOM 1584 N N . ALA A 1 190 ? -1.149 14.222 11.141 1.00 78.25 190 ALA A N 1
ATOM 1585 C CA . ALA A 1 190 ? -1.131 12.964 11.883 1.00 78.25 190 ALA A CA 1
ATOM 1586 C C . ALA A 1 190 ? 0.229 12.670 12.549 1.00 78.25 190 ALA A C 1
ATOM 1588 O O . ALA A 1 190 ? 0.395 11.607 13.147 1.00 78.25 190 ALA A O 1
ATOM 1589 N N . PHE A 1 191 ? 1.192 13.600 12.464 1.00 69.19 191 PHE A N 1
ATOM 1590 C CA . PHE A 1 191 ? 2.557 13.437 12.974 1.00 69.19 191 PHE A CA 1
ATOM 1591 C C . PHE A 1 191 ? 3.215 12.171 12.401 1.00 69.19 191 PHE A C 1
ATOM 1593 O O . PHE A 1 191 ? 3.958 11.477 13.087 1.00 69.19 191 PHE A O 1
ATOM 1600 N N . ILE A 1 192 ? 2.882 11.850 11.147 1.00 63.84 192 ILE A N 1
ATOM 1601 C CA . ILE A 1 192 ? 3.510 10.802 10.353 1.00 63.84 192 ILE A CA 1
ATOM 1602 C C . ILE A 1 192 ? 4.602 11.475 9.546 1.00 63.84 192 ILE A C 1
ATOM 1604 O O . ILE A 1 192 ? 4.346 12.357 8.713 1.00 63.84 192 ILE A O 1
ATOM 1608 N N . GLU A 1 193 ? 5.832 11.044 9.767 1.00 48.62 193 GLU A N 1
ATOM 1609 C CA . GLU A 1 193 ? 6.954 11.566 9.027 1.00 48.62 193 GLU A CA 1
ATOM 1610 C C . GLU A 1 193 ? 6.784 11.251 7.534 1.00 48.62 193 GLU A C 1
ATOM 1612 O O . GLU A 1 193 ? 6.268 10.198 7.148 1.00 48.62 193 GLU A O 1
ATOM 1617 N N . PRO A 1 194 ? 7.261 12.132 6.647 1.00 49.84 194 PRO A N 1
ATOM 1618 C CA . PRO A 1 194 ? 7.060 11.982 5.208 1.00 49.84 194 PRO A CA 1
ATOM 1619 C C . PRO A 1 194 ? 7.573 10.666 4.615 1.00 49.84 194 PRO A C 1
ATOM 1621 O O . PRO A 1 194 ? 7.100 10.259 3.560 1.00 49.84 194 PRO A O 1
ATOM 1624 N N . HIS A 1 195 ? 8.512 9.997 5.289 1.00 49.72 195 HIS A N 1
ATOM 1625 C CA . HIS A 1 195 ? 9.045 8.697 4.891 1.00 49.72 195 HIS A CA 1
ATOM 1626 C C . HIS A 1 195 ? 8.174 7.493 5.288 1.00 49.72 195 HIS A C 1
ATOM 1628 O O . HIS A 1 195 ? 8.342 6.411 4.723 1.00 49.72 195 HIS A O 1
ATOM 1634 N N . TRP A 1 196 ? 7.230 7.686 6.213 1.00 55.81 196 TRP A N 1
ATOM 1635 C CA . TRP A 1 196 ? 6.215 6.707 6.616 1.00 55.81 196 TRP A CA 1
ATOM 1636 C C . TRP A 1 196 ? 4.846 6.961 5.972 1.00 55.81 196 TRP A C 1
ATOM 1638 O O . TRP A 1 196 ? 3.956 6.121 6.067 1.00 55.81 196 TRP A O 1
ATOM 1648 N N . CYS A 1 197 ? 4.672 8.097 5.294 1.00 67.06 197 CYS A N 1
ATOM 1649 C CA . CYS A 1 197 ? 3.417 8.467 4.650 1.00 67.06 197 CYS A CA 1
ATOM 1650 C C . CYS A 1 197 ? 3.143 7.605 3.403 1.00 67.06 197 CYS A C 1
ATOM 1652 O O . CYS A 1 197 ? 3.885 7.664 2.425 1.00 67.06 197 CYS A O 1
ATOM 1654 N N . ALA A 1 198 ? 2.048 6.839 3.421 1.00 64.44 198 ALA A N 1
ATOM 1655 C CA . ALA A 1 198 ? 1.642 5.949 2.327 1.00 64.44 198 ALA A CA 1
ATOM 1656 C C . ALA A 1 198 ? 0.824 6.640 1.206 1.00 64.44 198 ALA A C 1
ATOM 1658 O O . ALA A 1 198 ? 0.412 5.984 0.250 1.00 64.44 198 ALA A O 1
ATOM 1659 N N . CYS A 1 199 ? 0.572 7.954 1.288 1.00 59.59 199 CYS A N 1
ATOM 1660 C CA . CYS A 1 199 ? -0.227 8.681 0.293 1.00 59.59 199 CYS A CA 1
ATOM 1661 C C . CYS A 1 199 ? 0.535 8.841 -1.044 1.00 59.59 199 CYS A C 1
ATOM 1663 O O . CYS A 1 199 ? 1.508 9.590 -1.132 1.00 59.59 199 CYS A O 1
ATOM 1665 N N . LEU A 1 200 ? 0.087 8.131 -2.087 1.00 58.53 200 LEU A N 1
ATOM 1666 C CA . LEU A 1 200 ? 0.646 8.123 -3.450 1.00 58.53 200 LEU A CA 1
ATOM 1667 C C . LEU A 1 200 ? 0.373 9.443 -4.207 1.00 58.53 200 LEU A C 1
ATOM 1669 O O . LEU A 1 200 ? -0.757 9.925 -4.198 1.00 58.53 200 LEU A O 1
ATOM 1673 N N . HIS A 1 201 ? 1.348 9.973 -4.965 1.00 60.59 201 HIS A N 1
ATOM 1674 C CA . HIS A 1 201 ? 1.123 11.088 -5.905 1.00 60.59 201 HIS A CA 1
ATOM 1675 C C . HIS A 1 201 ? 1.775 10.843 -7.281 1.00 60.59 201 HIS A C 1
ATOM 1677 O O . HIS A 1 201 ? 2.974 11.057 -7.471 1.00 60.59 201 HIS A O 1
ATOM 1683 N N . TRP A 1 202 ? 0.963 10.450 -8.270 1.00 66.25 202 TRP A N 1
ATOM 1684 C CA . TRP A 1 202 ? 1.333 10.499 -9.689 1.00 66.25 202 TRP A CA 1
ATOM 1685 C C . TRP A 1 202 ? 1.121 11.911 -10.227 1.00 66.25 202 TRP A C 1
ATOM 1687 O O . TRP A 1 202 ? 0.020 12.457 -10.148 1.00 66.25 202 TRP A O 1
ATOM 1697 N N . LYS A 1 203 ? 2.170 12.507 -10.792 1.00 83.19 203 LYS A N 1
ATOM 1698 C CA . LYS A 1 203 ? 2.108 13.834 -11.402 1.00 83.19 203 LYS A CA 1
ATOM 1699 C C . LYS A 1 203 ? 2.151 13.689 -12.926 1.00 83.19 203 LYS A C 1
ATOM 1701 O O . LYS A 1 203 ? 3.170 13.229 -13.444 1.00 83.19 203 LYS A O 1
ATOM 1706 N N . PRO A 1 204 ? 1.090 14.081 -13.658 1.00 83.50 204 PRO A N 1
ATOM 1707 C CA . PRO A 1 204 ? 1.129 14.117 -15.117 1.00 83.50 204 PRO A CA 1
ATOM 1708 C C . PRO A 1 204 ? 2.298 14.978 -15.603 1.00 83.50 204 PRO A C 1
ATOM 1710 O O . PRO A 1 204 ? 2.552 16.041 -15.031 1.00 83.50 204 PRO A O 1
ATOM 1713 N N . ILE A 1 205 ? 2.996 14.534 -16.650 1.00 89.94 205 ILE A N 1
ATOM 1714 C CA . ILE A 1 205 ? 4.103 15.285 -17.257 1.00 89.94 205 ILE A CA 1
ATOM 1715 C C . ILE A 1 205 ? 3.529 16.151 -18.388 1.00 89.94 205 ILE A C 1
ATOM 1717 O O . ILE A 1 205 ? 3.084 15.608 -19.402 1.00 89.94 205 ILE A O 1
ATOM 1721 N N . PRO A 1 206 ? 3.509 17.491 -18.269 1.00 88.88 206 PRO A N 1
ATOM 1722 C CA . PRO A 1 206 ? 3.106 18.353 -19.375 1.00 88.88 206 PRO A CA 1
ATOM 1723 C C . PRO A 1 206 ? 4.077 18.202 -20.551 1.00 88.88 206 PRO A C 1
ATOM 1725 O O . PRO A 1 206 ? 5.271 18.016 -20.344 1.00 88.88 206 PRO A O 1
ATOM 1728 N N . ASN A 1 207 ? 3.586 18.318 -21.788 1.00 92.69 207 ASN A N 1
ATOM 1729 C CA . ASN A 1 207 ? 4.406 18.221 -23.007 1.00 92.69 207 ASN A CA 1
ATOM 1730 C C . ASN A 1 207 ? 5.180 16.895 -23.165 1.00 92.69 207 ASN A C 1
ATOM 1732 O O . ASN A 1 207 ? 6.180 16.838 -23.875 1.00 92.69 207 ASN A O 1
ATOM 1736 N N . PHE A 1 208 ? 4.685 15.806 -22.573 1.00 92.75 208 PHE A N 1
ATOM 1737 C CA . PHE A 1 208 ? 5.313 14.480 -22.608 1.00 92.75 208 PHE A CA 1
ATOM 1738 C C . PHE A 1 208 ? 5.668 13.958 -24.018 1.00 92.75 208 PHE A C 1
ATOM 1740 O O . PHE A 1 208 ? 6.585 13.154 -24.170 1.00 92.75 208 PHE A O 1
ATOM 1747 N N . LYS A 1 209 ? 4.975 14.421 -25.068 1.00 91.25 209 LYS A N 1
ATOM 1748 C CA . LYS A 1 209 ? 5.261 14.052 -26.466 1.00 91.25 209 LYS A CA 1
ATOM 1749 C C . LYS A 1 209 ? 6.621 14.542 -26.974 1.00 91.25 209 LYS A C 1
ATOM 1751 O O . LYS A 1 209 ? 7.150 13.966 -27.914 1.00 91.25 209 LYS A O 1
ATOM 1756 N N . VAL A 1 210 ? 7.166 15.603 -26.383 1.00 94.00 210 VAL A N 1
ATOM 1757 C CA . VAL A 1 210 ? 8.466 16.179 -26.768 1.00 94.00 210 VAL A CA 1
ATOM 1758 C C . VAL A 1 210 ? 9.517 16.045 -25.669 1.00 94.00 210 VAL A C 1
ATOM 1760 O O . VAL A 1 210 ? 10.666 16.423 -25.880 1.00 94.00 210 VAL A O 1
ATOM 1763 N N . ASP A 1 211 ? 9.141 15.513 -24.503 1.00 95.94 211 ASP A N 1
ATOM 1764 C CA . ASP A 1 211 ? 10.064 15.284 -23.396 1.00 95.94 211 ASP A CA 1
ATOM 1765 C C . ASP A 1 211 ? 11.047 14.148 -23.754 1.00 95.94 211 ASP A C 1
ATOM 1767 O O . ASP A 1 211 ? 10.608 13.011 -23.967 1.00 95.94 211 ASP A O 1
ATOM 1771 N N . PRO A 1 212 ? 12.369 14.411 -23.822 1.00 95.50 212 PRO A N 1
ATOM 1772 C CA . PRO A 1 212 ? 13.348 13.412 -24.253 1.00 95.50 212 PRO A CA 1
ATOM 1773 C C . PRO A 1 212 ? 13.387 12.171 -23.359 1.00 95.50 212 PRO A C 1
ATOM 1775 O O . PRO A 1 212 ? 13.620 11.065 -23.849 1.00 95.50 212 PRO A O 1
ATOM 1778 N N . MET A 1 213 ? 13.149 12.340 -22.056 1.00 94.75 213 MET A N 1
ATOM 1779 C CA . MET A 1 213 ? 13.164 11.233 -21.111 1.00 94.75 213 MET A CA 1
ATOM 1780 C C . MET A 1 213 ? 11.913 10.375 -21.271 1.00 94.75 213 MET A C 1
ATOM 1782 O O . MET A 1 213 ? 12.019 9.152 -21.331 1.00 94.75 213 MET A O 1
ATOM 1786 N N . VAL A 1 214 ? 10.742 10.995 -21.439 1.00 95.88 214 VAL A N 1
ATOM 1787 C CA . VAL A 1 214 ? 9.509 10.255 -21.740 1.00 95.88 214 VAL A CA 1
ATOM 1788 C C . VAL A 1 214 ? 9.633 9.498 -23.059 1.00 95.88 214 VAL A C 1
ATOM 1790 O O . VAL A 1 214 ? 9.251 8.332 -23.111 1.00 95.88 214 VAL A O 1
ATOM 1793 N N . GLN A 1 215 ? 10.198 10.106 -24.106 1.00 97.31 215 GLN A N 1
ATOM 1794 C CA . GLN A 1 215 ? 10.401 9.414 -25.383 1.00 97.31 215 GLN A CA 1
ATOM 1795 C C . GLN A 1 215 ? 11.360 8.226 -25.240 1.00 97.31 215 GLN A C 1
ATOM 1797 O O . GLN A 1 215 ? 11.091 7.147 -25.768 1.00 97.31 215 GLN A O 1
ATOM 1802 N N . ARG A 1 216 ? 12.436 8.374 -24.456 1.00 97.19 216 ARG A N 1
ATOM 1803 C CA . ARG A 1 216 ? 13.355 7.271 -24.140 1.00 97.19 216 ARG A CA 1
ATOM 1804 C C . ARG A 1 216 ? 12.656 6.142 -23.377 1.00 97.19 216 ARG A C 1
ATOM 1806 O O . ARG A 1 216 ? 12.849 4.976 -23.713 1.00 97.19 216 ARG A O 1
ATOM 1813 N N . VAL A 1 217 ? 11.828 6.477 -22.388 1.00 96.31 217 VAL A N 1
ATOM 1814 C CA . VAL A 1 217 ? 11.032 5.518 -21.605 1.00 96.31 217 VAL A CA 1
ATOM 1815 C C . VAL A 1 217 ? 10.023 4.787 -22.490 1.00 96.31 217 VAL A C 1
ATOM 1817 O O . VAL A 1 217 ? 9.971 3.559 -22.476 1.00 96.31 217 VAL A O 1
ATOM 1820 N N . ALA A 1 218 ? 9.263 5.520 -23.302 1.00 97.38 218 ALA A N 1
ATOM 1821 C CA . ALA A 1 218 ? 8.285 4.966 -24.232 1.00 97.38 218 ALA A CA 1
ATOM 1822 C C . ALA A 1 218 ? 8.935 4.015 -25.248 1.00 97.38 218 ALA A C 1
ATOM 1824 O O . ALA A 1 218 ? 8.428 2.919 -25.493 1.00 97.38 218 ALA A O 1
ATOM 1825 N N . GLN A 1 219 ? 10.090 4.403 -25.795 1.00 97.94 219 GLN A N 1
ATOM 1826 C CA . GLN A 1 219 ? 10.844 3.563 -26.720 1.00 97.94 219 GLN A CA 1
ATOM 1827 C C . GLN A 1 219 ? 11.365 2.300 -26.032 1.00 97.94 219 GLN A C 1
ATOM 1829 O O . GLN A 1 219 ? 11.293 1.216 -26.608 1.00 97.94 219 GLN A O 1
ATOM 1834 N N . HIS A 1 220 ? 11.855 2.424 -24.796 1.00 97.69 220 HIS A N 1
ATOM 1835 C CA . HIS A 1 220 ? 12.339 1.284 -24.024 1.00 97.69 220 HIS A CA 1
ATOM 1836 C C . HIS A 1 220 ? 11.238 0.239 -23.808 1.00 97.69 220 HIS A C 1
ATOM 1838 O O . HIS A 1 220 ? 11.491 -0.938 -24.034 1.00 97.69 220 HIS A O 1
ATOM 1844 N N . VAL A 1 221 ? 10.005 0.657 -23.491 1.00 96.31 221 VAL A N 1
ATOM 1845 C CA . VAL A 1 221 ? 8.853 -0.257 -23.364 1.00 96.31 221 VAL A CA 1
ATOM 1846 C C . VAL A 1 221 ? 8.650 -1.075 -24.635 1.00 96.31 221 VAL A C 1
ATOM 1848 O O . VAL A 1 221 ? 8.557 -2.298 -24.566 1.00 96.31 221 VAL A O 1
ATOM 1851 N N . ILE A 1 222 ? 8.598 -0.424 -25.800 1.00 98.06 222 ILE A N 1
ATOM 1852 C CA . ILE A 1 222 ? 8.369 -1.137 -27.061 1.00 98.06 222 ILE A CA 1
ATOM 1853 C C . ILE A 1 222 ? 9.533 -2.066 -27.400 1.00 98.06 222 ILE A C 1
ATOM 1855 O O . ILE A 1 222 ? 9.290 -3.201 -27.803 1.00 98.06 222 ILE A O 1
ATOM 1859 N N . ASN A 1 223 ? 10.774 -1.628 -27.180 1.00 97.62 223 ASN A N 1
ATOM 1860 C CA . ASN A 1 223 ? 11.947 -2.472 -27.394 1.00 97.62 223 ASN A CA 1
ATOM 1861 C C . ASN A 1 223 ? 11.898 -3.722 -26.511 1.00 97.62 223 ASN A C 1
ATOM 1863 O O . ASN A 1 223 ? 12.139 -4.817 -27.002 1.00 97.62 223 ASN A O 1
ATOM 1867 N N . THR A 1 224 ? 11.518 -3.589 -25.237 1.00 96.19 224 THR A N 1
ATOM 1868 C CA . THR A 1 224 ? 11.384 -4.738 -24.333 1.00 96.19 224 THR A CA 1
ATOM 1869 C C . THR A 1 224 ? 10.290 -5.706 -24.792 1.00 96.19 224 THR A C 1
ATOM 1871 O O . THR A 1 224 ? 10.492 -6.919 -24.746 1.00 96.19 224 THR A O 1
ATOM 1874 N N . ILE A 1 225 ? 9.150 -5.201 -25.282 1.00 96.50 225 ILE A N 1
ATOM 1875 C CA . ILE A 1 225 ? 8.091 -6.050 -25.855 1.00 96.50 225 ILE A CA 1
ATOM 1876 C C . ILE A 1 225 ? 8.598 -6.775 -27.109 1.00 96.50 225 ILE A C 1
ATOM 1878 O O . ILE A 1 225 ? 8.367 -7.977 -27.257 1.00 96.50 225 ILE A O 1
ATOM 1882 N N . ASP A 1 226 ? 9.281 -6.059 -28.005 1.00 97.31 226 ASP A N 1
ATOM 1883 C CA . ASP A 1 226 ? 9.847 -6.634 -29.225 1.00 97.31 226 ASP A CA 1
ATOM 1884 C C . ASP A 1 226 ? 10.860 -7.733 -28.897 1.00 97.31 226 ASP A C 1
ATOM 1886 O O . ASP A 1 226 ? 10.710 -8.870 -29.334 1.00 97.31 226 ASP A O 1
ATOM 1890 N N . GLU A 1 227 ? 11.842 -7.437 -28.047 1.00 96.56 227 GLU A N 1
ATOM 1891 C CA . GLU A 1 227 ? 12.847 -8.400 -27.601 1.00 96.56 227 GLU A CA 1
ATOM 1892 C C . GLU A 1 227 ? 12.209 -9.631 -26.954 1.00 96.56 227 GLU A C 1
ATOM 1894 O O . GLU A 1 227 ? 12.630 -10.757 -27.224 1.00 96.56 227 GLU A O 1
ATOM 1899 N N . PHE A 1 228 ? 11.162 -9.452 -26.144 1.00 94.94 228 PHE A N 1
ATOM 1900 C CA . PHE A 1 228 ? 10.443 -10.570 -25.544 1.00 94.94 228 PHE A CA 1
ATOM 1901 C C . PHE A 1 228 ? 9.759 -11.454 -26.591 1.00 94.94 228 PHE A C 1
ATOM 1903 O O . PHE A 1 228 ? 9.899 -12.679 -26.526 1.00 94.94 228 PHE A O 1
ATOM 1910 N N . ASN A 1 229 ? 9.067 -10.857 -27.567 1.00 94.44 229 ASN A N 1
ATOM 1911 C CA . ASN A 1 229 ? 8.447 -11.592 -28.672 1.00 94.44 229 ASN A CA 1
ATOM 1912 C C . ASN A 1 229 ? 9.492 -12.415 -29.437 1.00 94.44 229 ASN A C 1
ATOM 1914 O O . ASN A 1 229 ? 9.279 -13.592 -29.720 1.00 94.44 229 ASN A O 1
ATOM 1918 N N . GLN A 1 230 ? 10.638 -11.807 -29.731 1.00 94.75 230 GLN A N 1
ATOM 1919 C CA . GLN A 1 230 ? 11.676 -12.396 -30.573 1.00 94.75 230 GLN A CA 1
ATOM 1920 C C . GLN A 1 230 ? 12.472 -13.481 -29.833 1.00 94.75 230 GLN A C 1
ATOM 1922 O O . GLN A 1 230 ? 12.818 -14.497 -30.421 1.00 94.75 230 GLN A O 1
ATOM 1927 N N . ASN A 1 231 ? 12.699 -13.330 -28.528 1.00 94.62 231 ASN A N 1
ATOM 1928 C CA . ASN A 1 231 ? 13.503 -14.278 -27.749 1.00 94.62 231 ASN A CA 1
ATOM 1929 C C . ASN A 1 231 ? 12.688 -15.404 -27.091 1.00 94.62 231 ASN A C 1
ATOM 1931 O O . ASN A 1 231 ? 13.271 -16.340 -26.546 1.00 94.62 231 ASN A O 1
ATOM 1935 N N . SER A 1 232 ? 11.354 -15.343 -27.136 1.00 91.12 232 SER A N 1
ATOM 1936 C CA . SER A 1 232 ? 10.470 -16.306 -26.452 1.00 91.12 232 SER A CA 1
ATOM 1937 C C . SER A 1 232 ? 9.693 -17.214 -27.414 1.00 91.12 232 SER A C 1
ATOM 1939 O O . SER A 1 232 ? 8.595 -17.670 -27.083 1.00 91.12 232 SER A O 1
ATOM 1941 N N . GLY A 1 233 ? 10.256 -17.469 -28.601 1.00 89.56 233 GLY A N 1
ATOM 1942 C CA . GLY A 1 233 ? 9.707 -18.373 -29.619 1.00 89.56 233 GLY A CA 1
ATOM 1943 C C . GLY A 1 233 ? 8.874 -17.700 -30.714 1.00 89.56 233 GLY A C 1
ATOM 1944 O O . GLY A 1 233 ? 8.325 -18.396 -31.564 1.00 89.56 233 GLY A O 1
ATOM 1945 N N . GLY A 1 234 ? 8.760 -16.369 -30.701 1.00 91.31 234 GLY A N 1
ATOM 1946 C CA . GLY A 1 234 ? 8.011 -15.596 -31.691 1.00 91.31 234 GLY A CA 1
ATOM 1947 C C . GLY A 1 234 ? 8.852 -15.030 -32.839 1.00 91.31 234 GLY A C 1
ATOM 1948 O O . GLY A 1 234 ? 8.298 -14.278 -33.631 1.00 91.31 234 GLY A O 1
ATOM 1949 N N . GLN A 1 235 ? 10.145 -15.357 -32.962 1.00 91.31 235 GLN A N 1
ATOM 1950 C CA . GLN A 1 235 ? 11.052 -14.717 -33.933 1.00 91.31 235 GLN A CA 1
ATOM 1951 C C . GLN A 1 235 ? 10.585 -14.781 -35.399 1.00 91.31 235 GLN A C 1
ATOM 1953 O O . GLN A 1 235 ? 10.755 -13.815 -36.136 1.00 91.31 235 GLN A O 1
ATOM 1958 N N . ASP A 1 236 ? 9.939 -15.879 -35.802 1.00 91.38 236 ASP A N 1
ATOM 1959 C CA . ASP A 1 236 ? 9.453 -16.084 -37.178 1.00 91.38 236 ASP A CA 1
ATOM 1960 C C . ASP A 1 236 ? 7.937 -15.856 -37.319 1.00 91.38 236 ASP A C 1
ATOM 1962 O O . ASP A 1 236 ? 7.374 -15.975 -38.406 1.00 91.38 236 ASP A O 1
ATOM 1966 N N . LEU A 1 237 ? 7.258 -15.560 -36.208 1.00 92.44 237 LEU A N 1
ATOM 1967 C CA . LEU A 1 237 ? 5.799 -15.443 -36.135 1.00 92.44 237 LEU A CA 1
ATOM 1968 C C . LEU A 1 237 ? 5.360 -14.002 -35.881 1.00 92.44 237 LEU A C 1
ATOM 1970 O O . LEU A 1 237 ? 4.373 -13.548 -36.456 1.00 92.44 237 LEU A O 1
ATOM 1974 N N . CYS A 1 238 ? 6.091 -13.284 -35.032 1.00 94.12 238 CYS A N 1
ATOM 1975 C CA . CYS A 1 238 ? 5.782 -11.931 -34.601 1.00 94.12 238 CYS A CA 1
ATOM 1976 C C . CYS A 1 238 ? 6.569 -10.906 -35.414 1.00 94.12 238 CYS A C 1
ATOM 1978 O O . CYS A 1 238 ? 7.793 -10.974 -35.524 1.00 94.12 238 CYS A O 1
ATOM 1980 N N . ALA A 1 239 ? 5.862 -9.905 -35.926 1.00 95.56 239 ALA A N 1
ATOM 1981 C CA . ALA A 1 239 ? 6.466 -8.742 -36.541 1.00 95.56 239 ALA A CA 1
ATOM 1982 C C . ALA A 1 239 ? 7.297 -7.961 -35.523 1.00 95.56 239 ALA A C 1
ATOM 1984 O O . ALA A 1 239 ? 6.963 -7.897 -34.336 1.00 95.56 239 ALA A O 1
ATOM 1985 N N . ARG A 1 240 ? 8.356 -7.326 -36.029 1.00 96.69 240 ARG A N 1
ATOM 1986 C CA . ARG A 1 240 ? 9.170 -6.404 -35.245 1.00 96.69 240 ARG A CA 1
ATOM 1987 C C . ARG A 1 240 ? 8.365 -5.158 -34.896 1.00 96.69 240 ARG A C 1
ATOM 1989 O O . ARG A 1 240 ? 7.842 -4.501 -35.797 1.00 96.69 240 ARG A O 1
ATOM 1996 N N . LEU A 1 241 ? 8.263 -4.849 -33.606 1.00 97.12 241 LEU A N 1
ATOM 1997 C CA . LEU A 1 241 ? 7.492 -3.714 -33.103 1.00 97.12 241 LEU A CA 1
ATOM 1998 C C . LEU A 1 241 ? 8.350 -2.453 -32.977 1.00 97.12 241 LEU A C 1
ATOM 2000 O O . LEU A 1 241 ? 9.526 -2.500 -32.628 1.00 97.12 241 LEU A O 1
ATOM 2004 N N . GLN A 1 242 ? 7.723 -1.309 -33.228 1.00 97.75 242 GLN A N 1
ATOM 2005 C CA . GLN A 1 242 ? 8.297 0.028 -33.121 1.00 97.75 242 GLN A CA 1
ATOM 2006 C C . GLN A 1 242 ? 7.330 0.962 -32.392 1.00 97.75 242 GLN A C 1
ATOM 2008 O O . GLN A 1 242 ? 6.115 0.738 -32.372 1.00 97.75 242 GLN A O 1
ATOM 2013 N N . LEU A 1 243 ? 7.870 2.007 -31.763 1.00 97.69 243 LEU A N 1
ATOM 2014 C CA . LEU A 1 243 ? 7.060 3.025 -31.104 1.00 97.69 243 LEU A CA 1
ATOM 2015 C C . LEU A 1 243 ? 6.334 3.856 -32.166 1.00 97.69 243 LEU A C 1
ATOM 2017 O O . LEU A 1 243 ? 6.968 4.499 -32.995 1.00 97.69 243 LEU A O 1
ATOM 2021 N N . GLY A 1 244 ? 5.004 3.826 -32.137 1.00 96.12 244 GLY A N 1
ATOM 2022 C CA . GLY A 1 244 ? 4.146 4.625 -33.009 1.00 96.12 244 GLY A CA 1
ATOM 2023 C C . GLY A 1 244 ? 3.838 6.003 -32.422 1.00 96.12 244 GLY A C 1
ATOM 2024 O O . GLY A 1 244 ? 4.108 7.016 -33.056 1.00 96.12 244 GLY A O 1
ATOM 2025 N N . ASP A 1 245 ? 3.272 6.055 -31.212 1.00 93.88 245 ASP A N 1
ATOM 2026 C CA . ASP A 1 245 ? 2.978 7.317 -30.512 1.00 93.88 245 ASP A CA 1
ATOM 2027 C C . ASP A 1 245 ? 3.038 7.128 -28.991 1.00 93.88 245 ASP A C 1
ATOM 2029 O O . ASP A 1 245 ? 2.747 6.048 -28.470 1.00 93.88 245 ASP A O 1
ATOM 2033 N N . THR A 1 246 ? 3.360 8.201 -28.272 1.00 96.00 246 THR A N 1
ATOM 2034 C CA . THR A 1 246 ? 3.162 8.281 -26.820 1.00 96.00 246 THR A CA 1
ATOM 2035 C C . THR A 1 246 ? 1.821 8.961 -26.568 1.00 96.00 246 THR A C 1
ATOM 2037 O O . THR A 1 246 ? 1.588 10.086 -27.014 1.00 96.00 246 THR A O 1
ATOM 2040 N N . LEU A 1 247 ? 0.923 8.285 -25.858 1.00 86.44 247 LEU A N 1
ATOM 2041 C CA . LEU A 1 247 ? -0.448 8.745 -25.627 1.00 86.44 247 LEU A CA 1
ATOM 2042 C C . LEU A 1 247 ? -0.604 9.488 -24.302 1.00 86.44 247 LEU A C 1
ATOM 2044 O O . LEU A 1 247 ? -1.422 10.401 -24.213 1.00 86.44 247 LEU A O 1
ATOM 2048 N N . TRP A 1 248 ? 0.174 9.108 -23.289 1.00 87.88 248 TRP A N 1
ATOM 2049 C CA . TRP A 1 248 ? 0.137 9.716 -21.961 1.00 87.88 248 TRP A CA 1
ATOM 2050 C C . TRP A 1 248 ? 1.413 9.401 -21.176 1.00 87.88 248 TRP A C 1
ATOM 2052 O O . TRP A 1 248 ? 2.025 8.355 -21.407 1.00 87.88 248 TRP A O 1
ATOM 2062 N N . ALA A 1 249 ? 1.794 10.281 -20.243 1.00 89.38 249 ALA A N 1
ATOM 2063 C CA . ALA A 1 249 ? 2.869 10.017 -19.291 1.00 89.38 249 ALA A CA 1
ATOM 2064 C C . ALA A 1 249 ? 2.674 10.728 -17.941 1.00 89.38 249 ALA A C 1
ATOM 2066 O O . ALA A 1 249 ? 2.226 11.880 -17.877 1.00 89.38 249 ALA A O 1
ATOM 2067 N N . ALA A 1 250 ? 3.107 10.069 -16.871 1.00 84.31 250 ALA A N 1
ATOM 2068 C CA . ALA A 1 250 ? 3.221 10.631 -15.533 1.00 84.31 250 ALA A CA 1
ATOM 2069 C C . ALA A 1 250 ? 4.512 10.177 -14.850 1.00 84.31 250 ALA A C 1
ATOM 2071 O O . ALA A 1 250 ? 5.088 9.140 -15.180 1.00 84.31 250 ALA A O 1
ATOM 2072 N N . VAL A 1 251 ? 4.945 10.962 -13.869 1.00 86.25 251 VAL A N 1
ATOM 2073 C CA . VAL A 1 251 ? 6.061 10.630 -12.987 1.00 86.25 251 VAL A CA 1
ATOM 2074 C C . VAL A 1 251 ? 5.551 10.428 -11.569 1.00 86.25 251 VAL A C 1
ATOM 2076 O O . VAL A 1 251 ? 4.705 11.176 -11.068 1.00 86.25 251 VAL A O 1
ATOM 2079 N N . PHE A 1 252 ? 6.078 9.404 -10.921 1.00 75.00 252 PHE A N 1
ATOM 2080 C CA .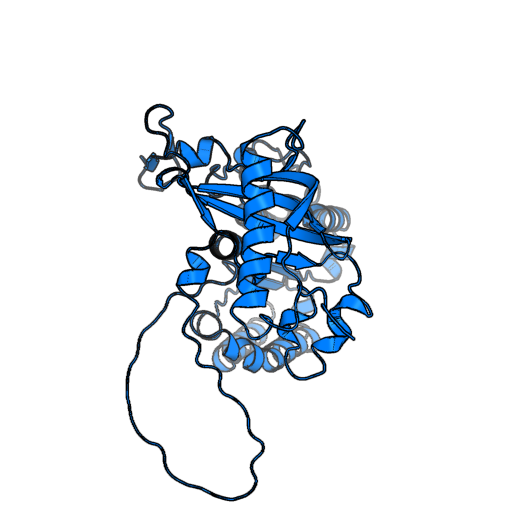 PHE A 1 252 ? 5.880 9.159 -9.509 1.00 75.00 252 PHE A CA 1
ATOM 2081 C C . PHE A 1 252 ? 6.921 9.949 -8.712 1.00 75.00 252 PHE A C 1
ATOM 2083 O O . PHE A 1 252 ? 8.125 9.735 -8.872 1.00 75.00 252 PHE A O 1
ATOM 2090 N N . HIS A 1 253 ? 6.470 10.863 -7.851 1.00 66.50 253 HIS A N 1
ATOM 2091 C CA . HIS A 1 253 ? 7.359 11.601 -6.955 1.00 66.50 253 HIS A CA 1
ATOM 2092 C C . HIS A 1 253 ? 7.207 11.121 -5.512 1.00 66.50 253 HIS A C 1
ATOM 2094 O O . HIS A 1 253 ? 6.142 11.242 -4.911 1.00 66.50 253 HIS A O 1
ATOM 2100 N N . SER A 1 254 ? 8.320 10.673 -4.931 1.00 55.72 254 SER A N 1
ATOM 2101 C CA . SER A 1 254 ? 8.494 10.595 -3.481 1.00 55.72 254 SER A CA 1
ATOM 2102 C C . SER A 1 254 ? 8.457 12.000 -2.871 1.00 55.72 254 SER A C 1
ATOM 2104 O O . SER A 1 254 ? 8.989 12.946 -3.457 1.00 55.72 254 SER A O 1
ATOM 2106 N N . SER A 1 255 ? 7.865 12.147 -1.682 1.00 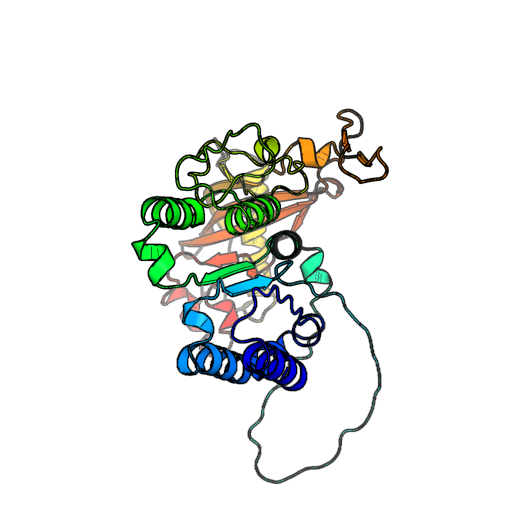58.69 255 SER A N 1
ATOM 2107 C CA . SER A 1 255 ? 7.879 13.421 -0.951 1.00 58.69 255 SER A CA 1
ATOM 2108 C C . SER A 1 255 ? 9.327 13.906 -0.742 1.00 58.69 255 SER A C 1
ATOM 2110 O O . SER A 1 255 ? 10.145 13.117 -0.269 1.00 58.69 255 SER A O 1
ATOM 2112 N N . PRO A 1 256 ? 9.675 15.177 -1.035 1.00 59.31 256 PRO A N 1
ATOM 2113 C CA . PRO A 1 256 ? 11.035 15.706 -0.851 1.00 59.31 256 PRO A CA 1
ATOM 2114 C C . PRO A 1 256 ? 11.596 15.459 0.554 1.00 59.31 256 PRO A C 1
ATOM 2116 O O . PRO A 1 256 ? 12.755 15.101 0.725 1.00 59.31 256 PRO A O 1
ATOM 2119 N N . LYS A 1 257 ? 10.729 15.518 1.565 1.00 58.12 257 LYS A N 1
ATOM 2120 C CA . LYS A 1 257 ? 11.095 15.297 2.965 1.00 58.12 257 LYS A CA 1
ATOM 2121 C C . LYS A 1 257 ? 11.456 13.838 3.304 1.00 58.12 257 LYS A C 1
ATOM 2123 O O . LYS A 1 257 ? 12.106 13.602 4.314 1.00 58.12 257 LYS A O 1
ATOM 2128 N N . LEU A 1 258 ? 11.030 12.857 2.498 1.00 59.84 258 LEU A N 1
ATOM 2129 C CA . LEU A 1 258 ? 11.503 11.466 2.613 1.00 59.84 258 LEU A CA 1
ATOM 2130 C C . LEU A 1 258 ? 12.961 11.362 2.145 1.00 59.84 258 LEU A C 1
ATOM 2132 O O . LEU A 1 258 ? 13.740 10.616 2.727 1.00 59.84 258 LEU A O 1
ATOM 2136 N N . LEU A 1 259 ? 13.341 12.132 1.124 1.00 59.94 259 LEU A N 1
ATOM 2137 C CA . LEU A 1 259 ? 14.709 12.155 0.610 1.00 59.94 259 LEU A CA 1
ATOM 2138 C C . LEU A 1 259 ? 15.661 12.891 1.567 1.00 59.94 259 LEU A C 1
ATOM 2140 O O . LEU A 1 259 ? 16.808 12.496 1.713 1.00 59.94 259 LEU A O 1
ATOM 2144 N N . GLU A 1 260 ? 15.188 13.910 2.281 1.00 64.75 260 GLU A N 1
ATOM 2145 C CA . GLU A 1 260 ? 15.991 14.713 3.220 1.00 64.75 260 GLU A CA 1
ATOM 2146 C C . GLU A 1 260 ? 16.304 14.021 4.564 1.00 64.75 260 GLU A C 1
ATOM 2148 O O . GLU A 1 260 ? 17.059 14.566 5.367 1.00 64.75 260 GLU A O 1
ATOM 2153 N N . PHE A 1 261 ? 15.748 12.836 4.839 1.00 59.88 261 PHE A N 1
ATOM 2154 C CA . PHE A 1 261 ? 15.924 12.137 6.117 1.00 59.88 261 PHE A CA 1
ATOM 2155 C C . PHE A 1 261 ? 17.334 11.545 6.283 1.00 59.88 261 PHE A C 1
ATOM 2157 O O . PHE A 1 261 ? 17.766 10.731 5.467 1.00 59.88 261 PHE A O 1
ATOM 2164 N N . LYS A 1 262 ? 18.027 11.900 7.375 1.00 59.84 262 LYS A N 1
ATOM 2165 C CA . LYS A 1 262 ? 19.391 11.426 7.676 1.00 59.84 262 LYS A CA 1
ATOM 2166 C C . LYS A 1 262 ? 19.446 10.4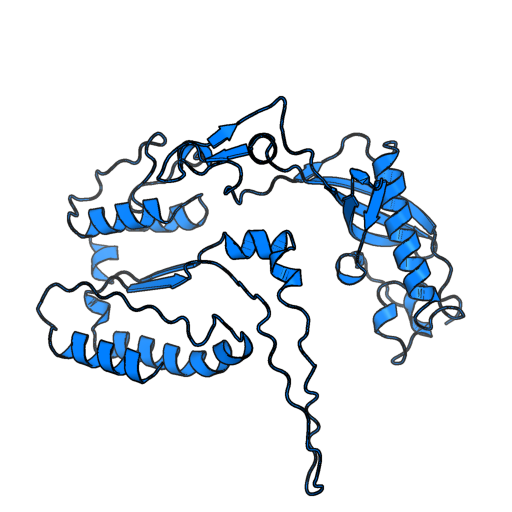28 8.829 1.00 59.84 262 LYS A C 1
ATOM 2168 O O . LYS A 1 262 ? 20.046 9.364 8.697 1.00 59.84 262 LYS A O 1
ATOM 2173 N N . LYS A 1 263 ? 18.854 10.774 9.971 1.00 53.16 263 LYS A N 1
ATOM 2174 C CA . LYS A 1 263 ? 18.755 9.906 11.152 1.00 53.16 263 LYS A CA 1
ATOM 2175 C C . LYS A 1 263 ? 17.719 10.441 12.130 1.00 53.16 263 LYS A C 1
ATOM 2177 O O . LYS A 1 263 ? 17.388 11.626 12.114 1.00 53.16 263 LYS A O 1
ATOM 2182 N N . THR A 1 264 ? 17.285 9.572 13.028 1.00 52.47 264 THR A N 1
ATOM 2183 C CA . THR A 1 264 ? 16.601 9.966 14.257 1.00 52.47 264 THR A CA 1
ATOM 2184 C C . THR A 1 264 ? 17.627 10.507 15.254 1.00 52.47 264 THR A C 1
ATOM 2186 O O . THR A 1 264 ? 18.677 9.892 15.463 1.00 52.47 264 THR A O 1
ATOM 2189 N N . VAL A 1 265 ? 17.372 11.679 15.834 1.00 70.50 265 VAL A N 1
ATOM 2190 C CA . VAL A 1 265 ? 18.282 12.318 16.809 1.00 70.50 265 VAL A CA 1
ATOM 2191 C C . VAL A 1 265 ? 17.860 12.111 18.260 1.00 70.50 265 VAL A C 1
ATOM 2193 O O . VAL A 1 265 ? 18.642 12.374 19.173 1.00 70.50 265 VAL A O 1
ATOM 2196 N N . ASP A 1 266 ? 16.658 11.601 18.481 1.00 60.84 266 ASP A N 1
ATOM 2197 C CA . ASP A 1 266 ? 16.077 11.298 19.780 1.00 60.84 266 ASP A CA 1
ATOM 2198 C C . ASP A 1 266 ? 16.062 9.784 20.065 1.00 60.84 266 ASP A C 1
ATOM 2200 O O . ASP A 1 266 ? 16.214 8.945 19.175 1.00 60.84 266 ASP A O 1
ATOM 2204 N N . LYS A 1 267 ? 15.947 9.420 21.349 1.00 54.88 267 LYS A N 1
ATOM 2205 C CA . LYS A 1 267 ? 16.005 8.014 21.806 1.00 54.88 267 LYS A CA 1
ATOM 2206 C C . LYS A 1 267 ? 14.767 7.203 21.417 1.00 54.88 267 LYS A C 1
ATOM 2208 O O . LYS A 1 267 ? 14.815 5.978 21.434 1.00 54.88 267 LYS A O 1
ATOM 2213 N N . ASP A 1 268 ? 13.678 7.893 21.133 1.00 57.66 268 ASP A N 1
ATOM 2214 C CA . ASP A 1 268 ? 12.344 7.399 20.824 1.00 57.66 268 ASP A CA 1
ATOM 2215 C C . ASP A 1 268 ? 12.011 7.459 19.325 1.00 57.66 268 ASP A C 1
ATOM 2217 O O . ASP A 1 268 ? 11.071 6.795 18.894 1.00 57.66 268 ASP A O 1
ATOM 2221 N N . GLY A 1 269 ? 12.839 8.136 18.519 1.00 49.41 269 GLY A N 1
ATOM 2222 C CA . GLY A 1 269 ? 12.821 8.045 17.061 1.00 49.41 269 GLY A CA 1
ATOM 2223 C C . GLY A 1 269 ? 11.844 8.978 16.341 1.00 49.41 269 GLY A C 1
ATOM 2224 O O . GLY A 1 269 ? 11.579 8.748 15.162 1.00 49.41 269 GLY A O 1
ATOM 2225 N N . PHE A 1 270 ? 11.309 10.000 17.015 1.00 48.94 270 PHE A N 1
ATOM 2226 C CA . PHE A 1 270 ? 10.289 10.926 16.504 1.00 48.94 270 PHE A CA 1
ATOM 2227 C C . PHE A 1 270 ? 10.858 12.245 15.964 1.00 48.94 270 PHE A C 1
ATOM 2229 O O . PHE A 1 270 ? 10.147 13.016 15.318 1.00 48.94 270 PHE A O 1
ATOM 2236 N N . VAL A 1 271 ? 12.136 12.540 16.208 1.00 59.53 271 VAL A N 1
ATOM 2237 C CA . VAL A 1 271 ? 12.793 13.745 15.697 1.00 59.53 271 VAL A CA 1
ATOM 2238 C C . VAL A 1 271 ? 13.778 13.349 14.610 1.00 59.53 271 VAL A C 1
ATOM 2240 O O . VAL A 1 271 ? 14.853 12.801 14.863 1.00 59.53 271 VAL A O 1
ATOM 2243 N N . ALA A 1 272 ? 13.407 13.660 13.371 1.00 55.19 272 ALA A N 1
ATOM 2244 C CA . ALA A 1 272 ? 14.272 13.499 12.216 1.00 55.19 272 ALA A CA 1
ATOM 2245 C C . ALA A 1 272 ? 15.241 14.683 12.085 1.00 55.19 272 ALA A C 1
ATOM 2247 O O . ALA A 1 272 ? 14.823 15.839 12.006 1.00 55.19 272 ALA A O 1
ATOM 2248 N N . GLU A 1 273 ? 16.536 14.393 11.969 1.00 65.00 273 GLU A N 1
ATOM 2249 C CA . GLU A 1 273 ? 17.476 15.325 11.347 1.00 65.00 273 GLU A CA 1
ATOM 2250 C C . GLU A 1 273 ? 17.211 15.295 9.837 1.00 65.00 273 GLU A C 1
ATOM 2252 O O . GLU A 1 273 ? 17.528 14.310 9.160 1.00 65.00 273 GLU A O 1
ATOM 2257 N N . LEU A 1 274 ? 16.564 16.351 9.335 1.00 68.88 274 LEU A N 1
ATOM 2258 C CA . LEU A 1 274 ? 16.398 16.595 7.907 1.00 68.88 274 LEU A CA 1
ATOM 2259 C C . LEU A 1 274 ? 17.549 17.468 7.427 1.00 68.88 274 LEU A C 1
ATOM 2261 O O . LEU A 1 274 ? 17.812 18.530 7.990 1.00 68.88 274 LEU A O 1
ATOM 2265 N N . ASP A 1 275 ? 18.226 17.022 6.384 1.00 67.94 275 ASP A N 1
ATOM 2266 C CA . ASP A 1 275 ? 19.364 17.726 5.824 1.00 67.94 275 ASP A CA 1
ATOM 2267 C C . ASP A 1 275 ? 19.158 17.858 4.320 1.00 67.94 275 ASP A C 1
ATOM 2269 O O . ASP A 1 275 ? 19.364 16.916 3.559 1.00 67.94 275 ASP A O 1
ATOM 2273 N N . SER A 1 276 ? 18.733 19.043 3.887 1.00 59.59 276 SER A N 1
ATOM 2274 C CA . SER A 1 276 ? 18.529 19.343 2.469 1.00 59.59 276 SER A CA 1
ATOM 2275 C C . SER A 1 276 ? 19.838 19.394 1.677 1.00 59.59 276 SER A C 1
ATOM 2277 O O . SER A 1 276 ? 19.814 19.212 0.460 1.00 59.59 276 SER A O 1
ATOM 2279 N N . GLN A 1 277 ? 20.985 19.586 2.342 1.00 59.00 277 GLN A N 1
ATOM 2280 C CA . GLN A 1 277 ? 22.308 19.541 1.713 1.00 59.00 277 GLN A CA 1
ATOM 2281 C C . GLN A 1 277 ? 22.839 18.104 1.597 1.00 59.00 277 GLN A C 1
ATOM 2283 O O . GLN A 1 277 ? 23.582 17.805 0.662 1.00 59.00 277 GLN A O 1
ATOM 2288 N N . SER A 1 278 ? 22.405 17.212 2.494 1.00 55.59 278 SER A N 1
ATOM 2289 C CA . SER A 1 278 ? 22.698 15.769 2.478 1.00 55.59 278 SER A CA 1
ATOM 2290 C C . SER A 1 278 ? 21.520 14.910 2.011 1.00 55.59 278 SER A C 1
ATOM 2292 O O . SER A 1 278 ? 21.521 13.704 2.269 1.00 55.59 278 SER A O 1
ATOM 2294 N N . ALA A 1 279 ? 20.510 15.503 1.365 1.00 58.38 279 ALA A N 1
ATOM 2295 C CA . ALA A 1 279 ? 19.309 14.784 0.967 1.00 58.38 279 ALA A CA 1
ATOM 2296 C C . ALA A 1 279 ? 19.702 13.574 0.119 1.00 58.38 279 ALA A C 1
ATOM 2298 O O . ALA A 1 279 ? 20.424 13.699 -0.877 1.00 58.38 279 ALA A O 1
ATOM 2299 N N . THR A 1 280 ? 19.235 12.400 0.536 1.00 55.88 280 THR A N 1
ATOM 2300 C CA . THR A 1 280 ? 19.410 11.150 -0.189 1.00 55.88 280 THR A CA 1
ATOM 2301 C C . THR A 1 280 ? 18.882 11.376 -1.591 1.00 55.88 280 THR A C 1
ATOM 2303 O O . THR A 1 280 ? 17.678 11.525 -1.804 1.00 55.88 280 THR A O 1
ATOM 2306 N N . LYS A 1 281 ? 19.791 11.440 -2.565 1.00 58.56 281 LYS A N 1
ATOM 2307 C CA . LYS A 1 281 ? 19.394 11.531 -3.965 1.00 58.56 281 LYS A CA 1
ATOM 2308 C C . LYS A 1 281 ? 18.510 10.330 -4.255 1.00 58.56 281 LYS A C 1
ATOM 2310 O O . LYS A 1 281 ? 18.850 9.206 -3.884 1.00 58.56 281 LYS A O 1
ATOM 2315 N N . ALA A 1 282 ? 17.362 10.574 -4.880 1.00 63.75 282 ALA A N 1
ATOM 2316 C CA . ALA A 1 282 ? 16.529 9.482 -5.345 1.00 63.75 282 ALA A CA 1
ATOM 2317 C C . ALA A 1 282 ? 17.403 8.582 -6.230 1.00 63.75 282 ALA A C 1
ATOM 2319 O O . ALA A 1 282 ? 17.948 9.041 -7.225 1.00 63.75 282 ALA A O 1
ATOM 2320 N N . SER A 1 283 ? 17.587 7.322 -5.846 1.00 63.69 283 SER A N 1
ATOM 2321 C CA . SER A 1 283 ? 18.389 6.386 -6.643 1.00 63.69 283 SER A CA 1
ATOM 2322 C C . SER A 1 283 ? 17.637 5.920 -7.890 1.00 63.69 283 SER A C 1
ATOM 2324 O O . SER A 1 283 ? 18.235 5.369 -8.815 1.00 63.69 283 SER A O 1
ATOM 2326 N N . TYR A 1 284 ? 16.323 6.160 -7.938 1.00 63.97 284 TYR A N 1
ATOM 2327 C CA . TYR A 1 284 ? 15.483 5.905 -9.094 1.00 63.97 284 TYR A CA 1
ATOM 2328 C C . TYR A 1 284 ? 14.251 6.824 -9.152 1.00 63.97 284 TYR A C 1
ATOM 2330 O O . TYR A 1 284 ? 13.813 7.366 -8.136 1.00 63.97 284 TYR A O 1
ATOM 2338 N N . ILE A 1 285 ? 13.675 6.958 -10.347 1.00 74.88 285 ILE A N 1
ATOM 2339 C CA . ILE A 1 285 ? 12.397 7.618 -10.645 1.00 74.88 285 ILE A CA 1
ATOM 2340 C C . ILE A 1 285 ? 11.478 6.584 -11.295 1.00 74.88 285 ILE A C 1
ATOM 2342 O O . ILE A 1 285 ? 11.940 5.796 -12.117 1.00 74.88 285 ILE A O 1
ATOM 2346 N N . ILE A 1 286 ? 10.185 6.575 -10.961 1.00 76.81 286 ILE A N 1
ATOM 2347 C CA . ILE A 1 286 ? 9.214 5.720 -11.658 1.00 76.81 286 ILE A CA 1
ATOM 2348 C C . ILE A 1 286 ? 8.402 6.574 -12.629 1.00 76.81 286 ILE A C 1
ATOM 2350 O O . ILE A 1 286 ? 7.793 7.571 -12.240 1.00 76.81 286 ILE A O 1
ATOM 2354 N N . TYR A 1 287 ? 8.383 6.162 -13.889 1.00 85.56 287 TYR A N 1
ATOM 2355 C CA . TYR A 1 287 ? 7.533 6.717 -14.933 1.00 85.56 287 TYR A CA 1
ATOM 2356 C C . TYR A 1 287 ? 6.382 5.760 -15.214 1.00 85.56 287 TYR A C 1
ATOM 2358 O O . TYR A 1 287 ? 6.571 4.547 -15.198 1.00 85.56 287 TYR A O 1
ATOM 2366 N N . GLN A 1 288 ? 5.214 6.296 -15.536 1.00 82.56 288 GLN A N 1
ATOM 2367 C CA . GLN A 1 288 ? 4.133 5.536 -16.150 1.00 82.56 288 GLN A CA 1
ATOM 2368 C C . GLN A 1 288 ? 3.851 6.141 -17.517 1.00 82.56 288 GLN A C 1
ATOM 2370 O O . GLN A 1 288 ? 3.730 7.361 -17.636 1.00 82.56 288 GLN A O 1
ATOM 2375 N N . VAL A 1 289 ? 3.768 5.303 -18.547 1.00 88.88 289 VAL A N 1
ATOM 2376 C CA . VAL A 1 289 ? 3.477 5.739 -19.918 1.00 88.88 289 VAL A CA 1
ATOM 2377 C C . VAL A 1 289 ? 2.403 4.865 -20.540 1.00 88.88 289 VAL A C 1
ATOM 2379 O O . VAL A 1 289 ? 2.368 3.656 -20.322 1.00 88.88 289 VAL A O 1
ATOM 2382 N N . SER A 1 290 ? 1.563 5.483 -21.364 1.00 85.00 290 SER A N 1
ATOM 2383 C CA . SER A 1 290 ? 0.726 4.782 -22.334 1.00 85.00 290 SER A CA 1
ATOM 2384 C C . SER A 1 290 ? 1.298 5.010 -23.727 1.00 85.00 290 SER A C 1
ATOM 2386 O O . SER A 1 290 ? 1.462 6.155 -24.153 1.00 85.00 290 SER A O 1
ATOM 2388 N N . VAL A 1 291 ? 1.590 3.933 -24.445 1.00 93.81 291 VAL A N 1
ATOM 2389 C CA . VAL A 1 291 ? 2.233 3.951 -25.762 1.00 93.81 291 VAL A CA 1
ATOM 2390 C C . VAL A 1 291 ? 1.429 3.160 -26.777 1.00 93.81 291 VAL A C 1
ATOM 2392 O O . VAL A 1 291 ? 0.679 2.241 -26.444 1.00 93.81 291 VAL A O 1
ATOM 2395 N N . ARG A 1 292 ? 1.610 3.515 -28.042 1.00 95.06 292 ARG A N 1
ATOM 2396 C CA . ARG A 1 292 ? 1.082 2.790 -29.187 1.00 95.06 292 ARG A CA 1
ATOM 2397 C C . ARG A 1 292 ? 2.223 2.128 -29.946 1.00 95.06 292 ARG A C 1
ATOM 2399 O O . ARG A 1 292 ? 3.168 2.809 -30.328 1.00 95.06 292 ARG A O 1
ATOM 2406 N N . ALA A 1 293 ? 2.105 0.832 -30.202 1.00 96.38 293 ALA A N 1
ATOM 2407 C CA . ALA A 1 293 ? 3.018 0.059 -31.031 1.00 96.38 293 ALA A CA 1
ATOM 2408 C C . ALA A 1 293 ? 2.575 0.036 -32.499 1.00 96.38 293 ALA A C 1
ATOM 2410 O O . ALA A 1 293 ? 1.378 -0.000 -32.796 1.00 96.38 293 ALA A O 1
ATOM 2411 N N . SER A 1 294 ? 3.558 -0.031 -33.391 1.00 95.94 294 SER A N 1
ATOM 2412 C CA . SER A 1 294 ? 3.399 -0.277 -34.822 1.00 95.94 294 SER A CA 1
ATOM 2413 C C . SER A 1 294 ? 4.303 -1.444 -35.246 1.00 95.94 294 SER A C 1
ATOM 2415 O O . SER A 1 294 ? 5.450 -1.481 -34.804 1.00 95.94 294 SER A O 1
ATOM 2417 N N . PRO A 1 295 ? 3.848 -2.391 -36.086 1.00 94.19 295 PRO A N 1
ATOM 2418 C CA . PRO A 1 295 ? 2.497 -2.522 -36.638 1.00 94.19 295 PRO A CA 1
ATOM 2419 C C . PRO A 1 295 ? 1.469 -3.039 -35.608 1.00 94.19 295 PRO A C 1
ATOM 2421 O O . PRO A 1 295 ? 1.813 -3.466 -34.508 1.00 94.19 295 PRO A O 1
ATOM 2424 N N . GLY A 1 296 ? 0.182 -3.000 -35.972 1.00 86.44 296 GLY A N 1
ATOM 2425 C CA . GLY A 1 296 ? -0.914 -3.586 -35.183 1.00 86.44 296 GLY A CA 1
ATOM 2426 C C . GLY A 1 296 ? -1.655 -2.622 -34.251 1.00 86.44 296 GLY A C 1
ATOM 2427 O O . GLY A 1 296 ? -2.655 -3.021 -33.651 1.00 86.44 296 GLY A O 1
ATOM 2428 N N . GLU A 1 297 ? -1.210 -1.364 -34.153 1.00 90.44 297 GLU A N 1
ATOM 2429 C CA . GLU A 1 297 ? -1.843 -0.298 -33.354 1.00 90.44 297 GLU A CA 1
ATOM 2430 C C . GLU A 1 297 ? -2.103 -0.733 -31.900 1.00 90.44 297 GLU A C 1
ATOM 2432 O O . GLU A 1 297 ? -3.152 -0.474 -31.295 1.00 90.44 297 GLU A O 1
ATOM 2437 N N . GLY A 1 298 ? -1.148 -1.473 -31.339 1.00 85.62 298 GLY A N 1
ATOM 2438 C CA . GLY A 1 298 ? -1.270 -2.017 -30.001 1.00 85.62 298 GLY A CA 1
ATOM 2439 C C . GLY A 1 298 ? -1.089 -0.964 -28.935 1.00 85.62 298 GLY A C 1
ATOM 2440 O O . GLY A 1 298 ? -0.066 -0.297 -28.917 1.00 85.62 298 GLY A O 1
ATOM 2441 N N . LEU A 1 299 ? -2.066 -0.818 -28.045 1.00 83.88 299 LEU A N 1
ATOM 2442 C CA . LEU A 1 299 ? -1.990 0.131 -26.945 1.00 83.88 299 LEU A CA 1
ATOM 2443 C C . LEU A 1 299 ? -1.471 -0.581 -25.705 1.00 83.88 299 LEU A C 1
ATOM 2445 O O . LEU A 1 299 ? -2.049 -1.586 -25.282 1.00 83.88 299 LEU A O 1
ATOM 2449 N N . PHE A 1 300 ? -0.408 -0.044 -25.124 1.00 82.94 300 PHE A N 1
ATOM 2450 C CA . PHE A 1 300 ? 0.238 -0.595 -23.946 1.00 82.94 300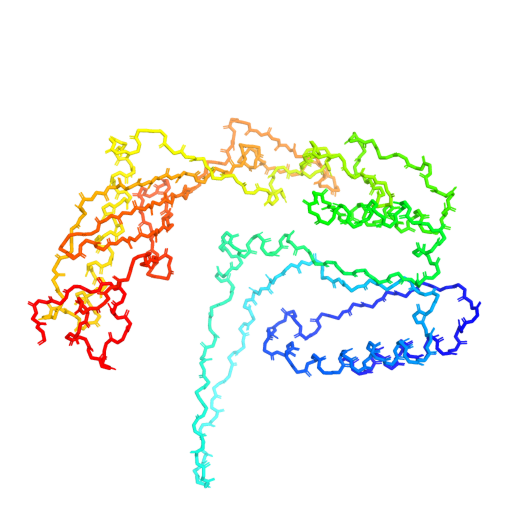 PHE A CA 1
ATOM 2451 C C . PHE A 1 300 ? 0.383 0.467 -22.870 1.00 82.94 300 PHE A C 1
ATOM 2453 O O . PHE A 1 300 ? 0.744 1.600 -23.171 1.00 82.94 300 PHE A O 1
ATOM 2460 N N . GLU A 1 301 ? 0.139 0.085 -21.625 1.00 81.75 301 GLU A N 1
ATOM 2461 C CA . GLU A 1 301 ? 0.483 0.878 -20.452 1.00 81.75 301 GLU A CA 1
ATOM 2462 C C . GLU A 1 301 ? 1.583 0.156 -19.678 1.00 81.75 301 GLU A C 1
ATOM 2464 O O . GLU A 1 301 ? 1.543 -1.068 -19.532 1.00 81.75 301 GLU A O 1
ATOM 2469 N N . ALA A 1 302 ? 2.582 0.905 -19.222 1.00 77.06 302 ALA A N 1
ATOM 2470 C CA . ALA A 1 302 ? 3.714 0.348 -18.501 1.00 77.06 302 ALA A CA 1
ATOM 2471 C C . ALA A 1 302 ? 4.200 1.287 -17.399 1.00 77.06 302 ALA A C 1
ATOM 2473 O O . ALA A 1 302 ? 4.161 2.511 -17.555 1.00 77.06 302 ALA A O 1
ATOM 2474 N N . SER A 1 303 ? 4.715 0.689 -16.322 1.00 77.19 303 SER A N 1
ATOM 2475 C CA . SER A 1 303 ? 5.501 1.376 -15.292 1.00 77.19 303 SER A CA 1
ATOM 2476 C C . SER A 1 303 ? 6.985 1.052 -15.463 1.00 77.19 303 SER A C 1
ATOM 2478 O O . SER A 1 303 ? 7.358 -0.111 -15.588 1.00 77.19 303 SER A O 1
ATOM 2480 N N . ILE A 1 304 ? 7.836 2.076 -15.487 1.00 87.06 304 ILE A N 1
ATOM 2481 C CA . ILE A 1 304 ? 9.262 1.961 -15.794 1.00 87.06 304 ILE A CA 1
ATOM 2482 C C . ILE A 1 304 ? 10.056 2.584 -14.661 1.00 87.06 304 ILE A C 1
ATOM 2484 O O . ILE A 1 304 ? 9.824 3.732 -14.284 1.00 87.06 304 ILE A O 1
ATOM 2488 N N . THR A 1 305 ? 11.029 1.838 -14.152 1.00 79.25 305 THR A N 1
ATOM 2489 C CA . THR A 1 305 ? 11.984 2.335 -13.164 1.00 79.25 305 THR A CA 1
ATOM 2490 C C . THR A 1 305 ? 13.215 2.874 -13.883 1.00 79.25 305 THR A C 1
ATOM 2492 O O . THR A 1 305 ? 13.886 2.144 -14.606 1.00 79.25 305 THR A O 1
ATOM 2495 N N . HIS A 1 306 ? 13.525 4.150 -13.692 1.00 83.12 306 HIS A N 1
ATOM 2496 C CA . HIS A 1 306 ? 14.761 4.781 -14.146 1.00 83.12 306 HIS A CA 1
ATOM 2497 C C . HIS A 1 306 ? 15.727 4.894 -12.979 1.00 83.12 306 HIS A C 1
ATOM 2499 O O . HIS A 1 306 ? 15.488 5.684 -12.076 1.00 83.12 306 HIS A O 1
ATOM 2505 N N . HIS A 1 307 ? 16.808 4.122 -12.982 1.00 77.38 307 HIS A N 1
ATOM 2506 C CA . HIS A 1 307 ? 17.867 4.230 -11.985 1.00 77.38 307 HIS A CA 1
ATOM 2507 C C . HIS A 1 307 ? 18.780 5.408 -12.328 1.00 77.38 307 HIS A C 1
ATOM 2509 O O . HIS A 1 307 ? 19.494 5.357 -13.328 1.00 77.38 307 HIS A O 1
ATOM 2515 N N . ILE A 1 308 ? 18.779 6.449 -11.491 1.00 78.88 308 ILE A N 1
ATOM 2516 C CA . ILE A 1 308 ? 19.456 7.721 -11.785 1.00 78.88 308 ILE A CA 1
ATOM 2517 C C . ILE A 1 308 ? 20.973 7.524 -11.878 1.00 78.88 308 ILE A C 1
ATOM 2519 O O . ILE A 1 308 ? 21.594 7.991 -12.827 1.00 78.88 308 ILE A O 1
ATOM 2523 N N . ASP A 1 309 ? 21.563 6.790 -10.931 1.00 75.56 309 ASP A N 1
ATOM 2524 C CA . ASP A 1 309 ? 23.024 6.664 -10.818 1.00 75.56 309 ASP A CA 1
ATOM 2525 C C . ASP A 1 309 ? 23.664 5.904 -11.989 1.00 75.56 309 ASP A C 1
ATOM 2527 O O . ASP A 1 309 ? 24.795 6.182 -12.376 1.00 75.56 309 ASP A O 1
ATOM 2531 N N . SER A 1 310 ? 22.940 4.934 -12.552 1.00 84.75 310 SER A N 1
ATOM 2532 C CA . SER A 1 310 ? 23.402 4.128 -13.694 1.00 84.75 310 SER A CA 1
ATOM 2533 C C . SER A 1 310 ? 22.819 4.589 -15.028 1.00 84.75 310 SER A C 1
ATOM 2535 O O . SER A 1 310 ? 23.134 4.005 -16.061 1.00 84.75 310 SER A O 1
ATOM 2537 N N . ASP A 1 311 ? 21.937 5.590 -14.994 1.00 90.06 311 ASP A N 1
ATOM 2538 C CA . ASP A 1 311 ? 21.098 6.017 -16.109 1.00 90.06 311 ASP A CA 1
ATOM 2539 C C . ASP A 1 311 ? 20.426 4.846 -16.862 1.00 90.06 311 ASP A C 1
ATOM 2541 O O . ASP A 1 311 ? 20.309 4.840 -18.091 1.00 90.06 311 ASP A O 1
ATOM 2545 N N . SER A 1 312 ? 19.998 3.819 -16.122 1.00 88.56 312 SER A N 1
ATOM 2546 C CA . SER A 1 312 ? 19.409 2.606 -16.693 1.00 88.56 312 SER A CA 1
ATOM 2547 C C . SER A 1 312 ? 17.894 2.581 -16.528 1.00 88.56 312 SER A C 1
ATOM 2549 O O . SER A 1 312 ? 17.345 3.001 -15.508 1.00 88.56 312 SER A O 1
ATOM 2551 N N . LEU A 1 313 ? 17.206 2.093 -17.558 1.00 89.31 313 LEU A N 1
ATOM 2552 C CA . LEU A 1 313 ? 15.768 1.857 -17.537 1.00 89.31 313 LEU A CA 1
ATOM 2553 C C . LEU A 1 313 ? 15.510 0.377 -17.283 1.00 89.31 313 LEU A C 1
ATOM 2555 O O . LEU A 1 313 ? 16.154 -0.483 -17.882 1.00 89.31 313 LEU A O 1
ATOM 2559 N N . HIS A 1 314 ? 14.569 0.096 -16.390 1.00 80.81 314 HIS A N 1
ATOM 2560 C CA . HIS A 1 314 ? 14.122 -1.248 -16.082 1.00 80.81 314 HIS A CA 1
ATOM 2561 C C . HIS A 1 314 ? 12.599 -1.320 -16.131 1.00 80.81 314 HIS A C 1
ATOM 2563 O O . HIS A 1 314 ? 11.896 -0.560 -15.462 1.00 80.81 314 HIS A O 1
ATOM 2569 N N . VAL A 1 315 ? 12.098 -2.268 -16.912 1.00 79.12 315 VAL A N 1
ATOM 2570 C CA . VAL A 1 315 ? 10.683 -2.614 -17.007 1.00 79.12 315 VAL A CA 1
ATOM 2571 C C . VAL A 1 315 ? 10.569 -4.131 -17.073 1.00 79.12 315 VAL A C 1
ATOM 2573 O O . VAL A 1 315 ? 11.335 -4.788 -17.781 1.00 79.12 315 VAL A O 1
ATOM 2576 N N . LYS A 1 316 ? 9.635 -4.709 -16.316 1.00 69.75 316 LYS A N 1
ATOM 2577 C CA . LYS A 1 316 ? 9.347 -6.144 -16.389 1.00 69.75 316 LYS A CA 1
ATOM 2578 C C . LYS A 1 316 ? 8.170 -6.371 -17.323 1.00 69.75 316 LYS A C 1
ATOM 2580 O O . LYS A 1 316 ? 7.227 -5.590 -17.341 1.00 69.75 316 LYS A O 1
ATOM 2585 N N . MET A 1 317 ? 8.161 -7.498 -18.033 1.00 76.94 317 MET A N 1
ATOM 2586 C CA . MET A 1 317 ? 7.024 -7.885 -18.889 1.00 76.94 317 MET A CA 1
ATOM 2587 C C . MET A 1 317 ? 5.697 -8.035 -18.120 1.00 76.94 317 MET A C 1
ATOM 2589 O O . MET A 1 317 ? 4.620 -7.997 -18.718 1.00 76.94 317 MET A O 1
ATOM 2593 N N . GLU A 1 318 ? 5.781 -8.242 -16.804 1.00 67.81 318 GLU A N 1
ATOM 2594 C CA . GLU A 1 318 ? 4.660 -8.300 -15.858 1.00 67.81 318 GLU A CA 1
ATOM 2595 C C . GLU A 1 318 ? 3.986 -6.928 -15.700 1.00 67.81 318 GLU A C 1
ATOM 2597 O O . GLU A 1 318 ? 2.766 -6.853 -15.585 1.00 67.81 318 GLU A O 1
ATOM 2602 N N . ASP A 1 319 ? 4.783 -5.860 -15.786 1.00 59.59 319 ASP A N 1
ATOM 2603 C CA . ASP A 1 319 ? 4.379 -4.468 -15.570 1.00 59.59 319 ASP A CA 1
ATOM 2604 C C . ASP A 1 319 ? 3.880 -3.795 -16.862 1.00 59.59 319 ASP A C 1
ATOM 2606 O O . ASP A 1 319 ? 3.505 -2.623 -16.845 1.00 59.59 319 ASP A O 1
ATOM 2610 N N . ILE A 1 320 ? 3.886 -4.524 -17.987 1.00 76.56 320 ILE A N 1
ATOM 2611 C CA . ILE A 1 320 ? 3.403 -4.066 -19.295 1.00 76.56 320 ILE A CA 1
ATOM 2612 C C . ILE A 1 320 ? 2.039 -4.703 -19.585 1.00 76.56 320 ILE A C 1
ATOM 2614 O O . ILE A 1 320 ? 1.920 -5.907 -19.865 1.00 76.56 320 ILE A O 1
ATOM 2618 N N . GLY A 1 321 ? 1.001 -3.870 -19.571 1.00 69.31 321 GLY A N 1
ATOM 2619 C CA . GLY A 1 321 ? -0.375 -4.246 -19.874 1.00 69.31 321 GLY A CA 1
ATOM 2620 C C . GLY A 1 321 ? -0.787 -3.838 -21.286 1.00 69.31 321 GLY A C 1
ATOM 2621 O O . GLY A 1 321 ? -0.625 -2.687 -21.673 1.00 69.31 321 GLY A O 1
ATOM 2622 N N . ARG A 1 322 ? -1.371 -4.761 -22.061 1.00 78.75 322 ARG A N 1
ATOM 2623 C CA . ARG A 1 322 ? -2.079 -4.430 -23.311 1.00 78.75 322 ARG A CA 1
ATOM 2624 C C . ARG A 1 322 ? -3.476 -3.916 -22.955 1.00 78.75 322 ARG A C 1
ATOM 2626 O O . ARG A 1 322 ? -4.267 -4.670 -22.394 1.00 78.75 322 ARG A O 1
ATOM 2633 N N . ILE A 1 323 ? -3.791 -2.673 -23.311 1.00 66.94 323 ILE A N 1
ATOM 2634 C CA . ILE A 1 323 ? -5.045 -2.006 -22.913 1.00 66.94 323 ILE A CA 1
ATOM 2635 C C . ILE A 1 323 ? -6.134 -2.024 -23.998 1.00 66.94 323 ILE A C 1
ATOM 2637 O O . ILE A 1 323 ? -7.289 -1.723 -23.712 1.00 66.94 323 ILE A O 1
ATOM 2641 N N . ASN A 1 324 ? -5.812 -2.416 -25.238 1.00 69.88 324 ASN A N 1
ATOM 2642 C CA . ASN A 1 324 ? -6.803 -2.659 -26.294 1.00 69.88 324 ASN A CA 1
ATOM 2643 C C . ASN A 1 324 ? -6.842 -4.132 -26.739 1.00 69.88 324 ASN A C 1
ATOM 2645 O O . ASN A 1 324 ? -5.860 -4.868 -26.657 1.00 69.88 324 ASN A O 1
ATOM 2649 N N . LYS A 1 325 ? -7.998 -4.571 -27.249 1.00 69.44 325 LYS A N 1
ATOM 2650 C CA . LYS A 1 325 ? -8.208 -5.948 -27.723 1.00 69.44 325 LYS A CA 1
ATOM 2651 C C . LYS A 1 325 ? -7.250 -6.280 -28.880 1.00 69.44 325 LYS A C 1
ATOM 2653 O O . LYS A 1 325 ? -7.245 -5.577 -29.883 1.00 69.44 325 LYS A O 1
ATOM 2658 N N . TYR A 1 326 ? -6.490 -7.374 -28.766 1.00 72.69 326 TYR A N 1
ATOM 2659 C CA . TYR A 1 326 ? -5.566 -7.845 -29.814 1.00 72.69 326 TYR A CA 1
ATOM 2660 C C . TYR A 1 326 ? -6.272 -8.653 -30.924 1.00 72.69 326 TYR A C 1
ATOM 2662 O O . TYR A 1 326 ? -5.864 -8.622 -32.080 1.00 72.69 326 TYR A O 1
ATOM 2670 N N . GLY A 1 327 ? -7.383 -9.332 -30.613 1.00 74.00 327 GLY A N 1
ATOM 2671 C CA . GLY A 1 327 ? -8.245 -9.970 -31.617 1.00 74.00 327 GLY A CA 1
ATOM 2672 C C . GLY A 1 327 ? -7.500 -10.971 -32.523 1.00 74.00 327 GLY A C 1
ATOM 2673 O O . GLY A 1 327 ? -6.768 -11.811 -31.998 1.00 74.00 327 GLY A O 1
ATOM 2674 N N . PRO A 1 328 ? -7.683 -10.918 -33.859 1.00 81.06 328 PRO A N 1
ATOM 2675 C CA . PRO A 1 328 ? -7.028 -11.841 -34.787 1.00 81.06 328 PRO A CA 1
ATOM 2676 C C . PRO A 1 328 ? -5.533 -11.550 -34.987 1.00 81.06 328 PRO A C 1
ATOM 2678 O O . PRO A 1 328 ? -4.840 -12.378 -35.561 1.00 81.06 328 PRO A O 1
ATOM 2681 N N . GLN A 1 329 ? -5.006 -10.427 -34.483 1.00 81.56 329 GLN A N 1
ATOM 2682 C CA . GLN A 1 329 ? -3.606 -10.035 -34.692 1.00 81.56 329 GLN A CA 1
ATOM 2683 C C . GLN A 1 329 ? -2.594 -11.029 -34.103 1.00 81.56 329 GLN A C 1
ATOM 2685 O O . GLN A 1 329 ? -1.436 -10.994 -34.485 1.00 81.56 329 GLN A O 1
ATOM 2690 N N . ALA A 1 330 ? -3.008 -11.903 -33.183 1.00 84.12 330 ALA A N 1
ATOM 2691 C CA . ALA A 1 330 ? -2.155 -12.900 -32.533 1.00 84.12 330 ALA A CA 1
ATOM 2692 C C . ALA A 1 330 ? -2.512 -14.350 -32.928 1.00 84.12 330 ALA A C 1
ATOM 2694 O O . ALA A 1 330 ? -2.213 -15.288 -32.188 1.00 84.12 330 ALA A O 1
ATOM 2695 N N . ARG A 1 331 ? -3.216 -14.551 -34.052 1.00 85.94 331 ARG A N 1
ATOM 2696 C CA . ARG A 1 331 ? -3.788 -15.851 -34.442 1.00 85.94 331 ARG A CA 1
ATOM 2697 C C . ARG A 1 331 ? -2.738 -16.942 -34.675 1.00 85.94 331 ARG A C 1
ATOM 2699 O O . ARG A 1 331 ? -2.933 -18.063 -34.202 1.00 85.94 331 ARG A O 1
ATOM 2706 N N . CYS A 1 332 ? -1.620 -16.591 -35.306 1.00 85.31 332 CYS A N 1
ATOM 2707 C CA . CYS A 1 332 ? -0.499 -17.488 -35.598 1.00 85.31 332 CYS A CA 1
ATOM 2708 C C . CYS A 1 332 ? 0.117 -18.152 -34.356 1.00 85.31 332 CYS A C 1
ATOM 2710 O O . CYS A 1 332 ? 0.772 -19.186 -34.461 1.00 85.31 332 CYS A O 1
ATOM 2712 N N . LEU A 1 333 ? -0.099 -17.585 -33.163 1.00 82.56 333 LEU A N 1
ATOM 2713 C CA . LEU A 1 333 ? 0.455 -18.114 -31.918 1.00 82.56 333 LEU A CA 1
ATOM 2714 C C . LEU A 1 333 ? -0.293 -19.348 -31.390 1.00 82.56 333 LEU A C 1
ATOM 2716 O O . LEU A 1 333 ? 0.265 -20.071 -30.559 1.00 82.56 333 LEU A O 1
ATOM 2720 N N . SER A 1 334 ? -1.508 -19.617 -31.900 1.00 68.50 334 SER A N 1
ATOM 2721 C CA . SER A 1 334 ? -2.359 -20.767 -31.540 1.00 68.50 334 SER A CA 1
ATOM 2722 C C . SER A 1 334 ? -2.345 -21.051 -30.017 1.00 68.50 334 SER A C 1
ATOM 2724 O O . SER A 1 334 ? -2.197 -20.125 -29.217 1.00 68.50 334 SER A O 1
ATOM 2726 N N . ASP A 1 335 ? -2.487 -22.308 -29.592 1.00 67.62 335 ASP A N 1
ATOM 2727 C CA . ASP A 1 335 ? -2.372 -22.721 -28.179 1.00 67.62 335 ASP A CA 1
ATOM 2728 C C . ASP A 1 335 ? -0.908 -22.940 -27.737 1.00 67.62 335 ASP A C 1
ATOM 2730 O O . ASP A 1 335 ? -0.639 -23.358 -26.614 1.00 67.62 335 ASP A O 1
ATOM 2734 N N . ARG A 1 336 ? 0.071 -22.707 -28.624 1.00 70.69 336 ARG A N 1
ATOM 2735 C CA . ARG A 1 336 ? 1.481 -23.069 -28.388 1.00 70.69 336 ARG A CA 1
ATOM 2736 C C . ARG A 1 336 ? 2.300 -21.965 -27.723 1.00 70.69 336 ARG A C 1
ATOM 2738 O O . ARG A 1 336 ? 3.268 -22.281 -27.040 1.00 70.69 336 ARG A O 1
ATOM 2745 N N . LEU A 1 337 ? 1.940 -20.696 -27.927 1.00 83.56 337 LEU A N 1
ATOM 2746 C CA . LEU A 1 337 ? 2.667 -19.527 -27.410 1.00 83.56 337 LEU A CA 1
ATOM 2747 C C . LEU A 1 337 ? 1.696 -18.497 -26.813 1.00 83.56 337 LEU A C 1
ATOM 2749 O O . LEU A 1 337 ? 1.712 -17.313 -27.156 1.00 83.56 337 LEU A O 1
ATOM 2753 N N . GLU A 1 338 ? 0.809 -18.955 -25.927 1.00 80.81 338 GLU A N 1
ATOM 2754 C CA . GLU A 1 338 ? -0.255 -18.126 -25.348 1.00 80.81 338 GLU A CA 1
ATOM 2755 C C . GLU A 1 338 ? 0.286 -16.875 -24.629 1.00 80.81 338 GLU A C 1
ATOM 2757 O O . GLU A 1 338 ? -0.299 -15.794 -24.733 1.00 80.81 338 GLU A O 1
ATOM 2762 N N . HIS A 1 339 ? 1.458 -16.980 -23.992 1.00 80.69 339 HIS A N 1
ATOM 2763 C CA . HIS A 1 339 ? 2.128 -15.873 -23.297 1.00 80.69 339 HIS A CA 1
ATOM 2764 C C . HIS A 1 339 ? 2.510 -14.701 -24.212 1.00 80.69 339 HIS A C 1
ATOM 2766 O O . HIS A 1 339 ? 2.676 -13.583 -23.720 1.00 80.69 339 HIS A O 1
ATOM 2772 N N . LEU A 1 340 ? 2.614 -14.923 -25.527 1.00 88.31 340 LEU A N 1
ATOM 2773 C CA . LEU A 1 340 ? 2.921 -13.883 -26.513 1.00 88.31 340 LEU A CA 1
ATOM 2774 C C . LEU A 1 340 ? 1.676 -13.191 -27.075 1.00 88.31 340 LEU A C 1
ATOM 2776 O O . LEU A 1 340 ? 1.796 -12.133 -27.689 1.00 88.31 340 LEU A O 1
ATOM 2780 N N . ARG A 1 341 ? 0.465 -13.721 -26.854 1.00 86.94 341 ARG A N 1
ATOM 2781 C CA . ARG A 1 341 ? -0.754 -13.225 -27.526 1.00 86.94 341 ARG A CA 1
ATOM 2782 C C . ARG A 1 341 ? -1.084 -11.770 -27.218 1.00 86.94 341 ARG A C 1
ATOM 2784 O O . ARG A 1 341 ? -1.636 -11.077 -28.066 1.00 86.94 341 ARG A O 1
ATOM 2791 N N . LYS A 1 342 ? -0.735 -11.295 -26.019 1.00 81.38 342 LYS A N 1
ATOM 2792 C CA . LYS A 1 342 ? -0.932 -9.889 -25.634 1.00 81.38 342 LYS A CA 1
ATOM 2793 C C . LYS A 1 342 ? 0.042 -8.922 -26.319 1.00 81.38 342 LYS A C 1
ATOM 2795 O O . LYS A 1 342 ? -0.237 -7.727 -26.365 1.00 81.38 342 LYS A O 1
ATOM 2800 N N . PHE A 1 343 ? 1.158 -9.421 -26.841 1.00 90.44 343 PHE A N 1
ATOM 2801 C CA . PHE A 1 343 ? 2.293 -8.617 -27.297 1.00 90.44 343 PHE A CA 1
ATOM 2802 C C . PHE A 1 343 ? 2.580 -8.745 -28.787 1.00 90.44 343 PHE A C 1
ATOM 2804 O O . PHE A 1 343 ? 3.066 -7.801 -29.396 1.00 90.44 343 PHE A O 1
ATOM 2811 N N . CYS A 1 344 ? 2.305 -9.900 -29.373 1.00 91.62 344 CYS A N 1
ATOM 2812 C CA . CYS A 1 344 ? 2.667 -10.214 -30.741 1.00 91.62 344 CYS A CA 1
ATOM 2813 C C . CYS A 1 344 ? 1.669 -9.638 -31.748 1.00 91.62 344 CYS A C 1
ATOM 2815 O O . CYS A 1 344 ? 0.454 -9.714 -31.555 1.00 91.62 344 CYS A O 1
ATOM 2817 N N . TYR A 1 345 ? 2.204 -9.132 -32.855 1.00 94.19 345 TYR A N 1
ATOM 2818 C CA . TYR A 1 345 ? 1.466 -8.939 -34.096 1.00 94.19 345 TYR A CA 1
ATOM 2819 C C . TYR A 1 345 ? 1.966 -9.969 -35.110 1.00 94.19 345 TYR A C 1
ATOM 2821 O O . TYR A 1 345 ? 3.145 -9.965 -35.447 1.00 94.19 345 TYR A O 1
ATOM 2829 N N . CYS A 1 346 ? 1.101 -10.867 -35.564 1.00 91.94 346 CYS A N 1
ATOM 2830 C CA . CYS A 1 346 ? 1.455 -11.964 -36.453 1.00 91.94 346 CYS A CA 1
ATOM 2831 C C . CYS A 1 346 ? 1.841 -11.472 -37.853 1.00 91.94 346 CYS A C 1
ATOM 2833 O O . CYS A 1 346 ? 1.160 -10.630 -38.437 1.00 91.94 346 CYS A O 1
ATOM 2835 N N . LEU A 1 347 ? 2.920 -12.033 -38.405 1.00 90.00 347 LEU A N 1
ATOM 2836 C CA . LEU A 1 347 ? 3.361 -11.786 -39.783 1.00 90.00 347 LEU A CA 1
ATOM 2837 C C . LEU A 1 347 ? 2.416 -12.425 -40.812 1.00 90.00 347 LEU A C 1
ATOM 2839 O O . LEU A 1 347 ? 2.160 -11.847 -41.869 1.00 90.00 347 LEU A O 1
ATOM 2843 N N . HIS A 1 348 ? 1.901 -13.612 -40.487 1.00 82.50 348 HIS A N 1
ATOM 2844 C CA . HIS A 1 348 ? 1.023 -14.435 -41.318 1.00 82.50 348 HIS A CA 1
ATOM 2845 C C . HIS A 1 348 ? -0.078 -15.057 -40.445 1.00 82.50 348 HIS A C 1
ATOM 2847 O O . HIS A 1 348 ? 0.103 -15.155 -39.232 1.00 82.50 348 HIS A O 1
ATOM 2853 N N . ASP A 1 349 ? -1.208 -15.440 -41.045 1.00 63.59 349 ASP A N 1
ATOM 2854 C CA . ASP A 1 349 ? -2.364 -16.031 -40.343 1.00 63.59 349 ASP A CA 1
ATOM 2855 C C . ASP A 1 349 ? -2.175 -17.500 -39.938 1.00 63.59 349 ASP A C 1
ATOM 2857 O O . ASP A 1 349 ? -1.601 -18.272 -40.744 1.00 63.59 349 ASP A O 1
#

Solvent-accessible surface area (backbone atoms only — not comparable to full-atom values): 20765 Å² total; per-residue (Å²): 109,69,69,61,52,50,51,52,50,52,52,54,68,73,44,69,89,55,95,80,88,87,87,85,87,83,53,89,44,56,56,88,42,68,82,46,44,72,77,41,50,66,62,52,50,53,49,55,48,48,38,52,77,74,47,60,40,62,83,30,79,47,76,54,72,38,95,36,34,69,60,45,74,78,79,90,78,90,85,83,87,78,93,87,89,81,87,85,84,86,80,86,77,86,81,80,84,86,84,79,40,46,67,42,47,74,33,71,66,24,54,45,30,46,69,41,53,45,80,45,79,43,70,20,69,63,53,51,72,75,39,48,64,28,48,51,21,38,61,63,37,70,88,47,94,78,52,73,51,18,51,51,40,32,51,52,40,64,77,62,64,87,65,83,80,64,73,57,55,68,85,42,58,50,38,39,46,51,21,62,70,65,90,83,57,43,47,68,36,46,69,37,54,57,72,72,48,82,81,83,51,79,42,74,46,82,65,41,84,74,34,68,65,51,50,52,50,51,41,48,54,34,48,52,52,32,51,49,37,46,74,70,80,24,58,91,46,32,52,78,49,38,70,64,47,71,77,47,41,31,37,50,59,76,54,70,66,38,29,15,55,75,47,59,78,46,99,84,58,83,44,69,44,66,34,82,91,70,34,50,71,69,60,54,45,41,37,37,38,30,33,28,32,31,71,80,72,42,35,34,38,35,51,34,41,33,30,55,86,75,73,39,80,48,70,54,80,87,48,48,42,62,77,54,90,56,75,76,41,27,53,59,38,59,92,82,41,59,90,41,40,77,74,38,32,41,71,57,121

Nearest PDB structures (foldseek):
  4koo-assembly2_C  TM=2.951E-01  e=3.215E+00  Arabidopsis thaliana
  3tho-assembly1_A  TM=3.596E-01  e=3.411E+00  Thermotoga maritima
  4koo-assembly1_A  TM=2.949E-01  e=5.156E+00  Arabidopsis thaliana

Sequence (349 aa):
MKVVEQYVKNFLDVYQREPKFLFTFQGMLSHDDYNRIGAVDNDFLVFLQWLNDSGHLNNTLLIVMSDHGHRQDLFEYITRDALKYTAVGQKAIFLAKIKKFAEFRATHQGKMEERMPFFSFRFPSWFHQKYPKAMANFRRNVELLSTPFDIHETLLNVIHFKGEDHRNDVEQRALSLFAPIPVERTCGNAFIEPHWCACLHWKPIPNFKVDPMVQRVAQHVINTIDEFNQNSGGQDLCARLQLGDTLWAAVFHSSPKLLEFKKTVDKDGFVAELDSQSATKASYIIYQVSVRASPGEGLFEASITHHIDSDSLHVKMEDIGRINKYGPQARCLSDRLEHLRKFCYCLHD

Radius of gyration: 26.93 Å; Cα contacts (8 Å, |Δi|>4): 473; chains: 1; bounding box: 52×66×76 Å

Foldseek 3Di:
DVVVLVVVVVVCVVQVPDDDDDDDDDCPQQPEDPVSVVVCVVVVVVSVVCCVVVCVQQADKDKDKFPFAHDDDDDDDDDDDDDDDDDDDDPDDDDDDDPDHNVLCVDPNVVLRRLDMDMDIDHHPVCCVVAVLLVVLLVVCPPDDDDVLQVVVQVVCVVVVPGQPDEDDLCDLYHHSSYHDDRPRDCVSVLNQLLSGSDWDWAWDPPLQPPPVSVVQQQVLLVVLQCCCCVVPNVQWFDRKGFDGWDTKTKTDRDQRSQQFDAQPDPVRSDTPGHPPNGNPDQWIKMWTWTFMPDQRWIKIFIWIQGPVVRDIDTDPVRIFGPDDSPCQQVSCPPPNVVSSSRGGTPDD

InterPro domains:
  IPR004245 Protein of unknown function DUF229 [PF02995] (3-243)
  IPR004245 Protein of unknown function DUF229 [PTHR10974] (100-346)
  IPR017850 Alkaline-phosphatase-like, core domain superfamily [G3DSA:3.40.720.10] (3-162)
  IPR017850 Alkaline-phosphatase-like, core domain superfamily [SSF53649] (7-165)